Protein AF-0000000074484683 (afdb_homodimer)

pLDDT: mean 94.39, std 8.88, range [35.75, 98.94]

Foldseek 3Di:
DPPDDALVNLLVLQQVCCQVPNQVPDALVVSCVSVVHDSVVCVVRAVHPLRSLQVLLLVLLQVLLVQLVVQCVPHAALSSLLSSLVSNLVSCVRRVRSVVSVVPHPDPVPPSSVVSNVSSLVVQLVRCVVLVDDPVVSSVVSVVSCCLSVVLNVCVVVVVPPDPDDSVVVSVVSSVVVSVVSNVVRD/DPPDDALVNLLVLQQVCCQVPNQVPGALVVSCVSVVHDSVVCVVRAVHPLRSLVVLLLVLLQVLLVQLVVQCVVHAALSSLLSSLVSNLVSCVRRVRSVVSVVPHPDPVPPSSVVSNVSSLVVQLVRCVVLVDDPVVSSVVSVVSCCLSVVLNVCVVVVVPVDPDDSVVVSVVSSVVVSVVSNVVRD

Nearest PDB structures (foldseek):
  1zk8-assembly1_B  TM=9.643E-01  e=3.589E-15  Bacillus cereus ATCC 14579
  2oi8-assembly1_A-2  TM=8.132E-01  e=1.114E-06  Streptomyces coelicolor
  3cjd-assembly1_A  TM=7.715E-01  e=9.331E-06  Jannaschia sp. CCS1
  6yj2-assembly1_A  TM=6.127E-01  e=6.172E-05  Mycobacterium tuberculosis H37Rv
  3vpr-assembly2_D  TM=6.638E-01  e=1.140E-04  Thermus thermophilus HB8

Structure (mmCIF, N/CA/C/O backbone):
data_AF-0000000074484683-model_v1
#
loop_
_entity.id
_entity.type
_entity.pdbx_description
1 polymer 'TetR family transcriptional regulator'
#
loop_
_atom_site.group_PDB
_atom_site.id
_atom_site.type_symbol
_atom_site.label_atom_id
_atom_site.label_alt_id
_atom_site.label_comp_id
_atom_site.label_asym_id
_atom_site.label_entity_id
_atom_site.label_seq_id
_atom_site.pdbx_PDB_ins_code
_atom_site.Cartn_x
_atom_site.Cartn_y
_atom_site.Cartn_z
_atom_site.occupancy
_atom_site.B_iso_or_equiv
_atom_site.auth_seq_id
_atom_site.auth_comp_id
_atom_site.auth_asym_id
_atom_site.auth_atom_id
_atom_site.pdbx_PDB_model_num
ATOM 1 N N . MET A 1 1 ? 39.281 14.141 17.641 1 35.75 1 MET A N 1
ATOM 2 C CA . MET A 1 1 ? 38.906 15.039 16.562 1 35.75 1 MET A CA 1
ATOM 3 C C . MET A 1 1 ? 37.406 14.914 16.266 1 35.75 1 MET A C 1
ATOM 5 O O . MET A 1 1 ? 36.844 13.805 16.281 1 35.75 1 MET A O 1
ATOM 9 N N . ARG A 1 2 ? 36.562 15.781 16.719 1 45.12 2 ARG A N 1
ATOM 10 C CA . ARG A 1 2 ? 35.125 15.727 16.594 1 45.12 2 ARG A CA 1
ATOM 11 C C . ARG A 1 2 ? 34.688 15.211 15.227 1 45.12 2 ARG A C 1
ATOM 13 O O . ARG A 1 2 ? 35.094 15.773 14.203 1 45.12 2 ARG A O 1
ATOM 20 N N . GLN A 1 3 ? 34.656 14.062 14.852 1 50.47 3 GLN A N 1
ATOM 21 C CA . GLN A 1 3 ? 34.344 13.5 13.539 1 50.47 3 GLN A CA 1
ATOM 22 C C . GLN A 1 3 ? 33.25 14.289 12.859 1 50.47 3 GLN A C 1
ATOM 24 O O . GLN A 1 3 ? 32.156 14.445 13.414 1 50.47 3 GLN A O 1
ATOM 29 N N . GLY A 1 4 ? 33.656 15.32 12.062 1 63.25 4 GLY A N 1
ATOM 30 C CA . GLY A 1 4 ? 32.812 16.328 11.43 1 63.25 4 GLY A CA 1
ATOM 31 C C . GLY A 1 4 ? 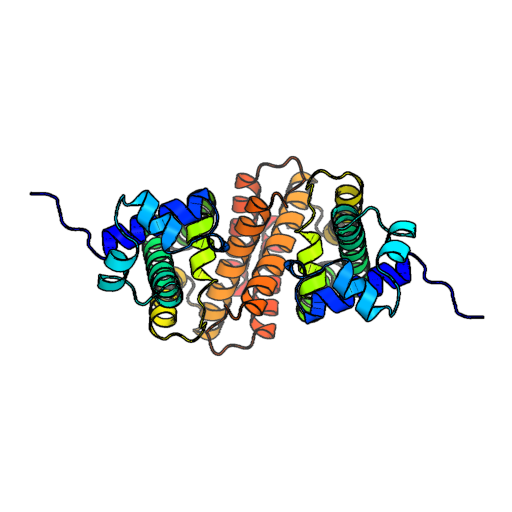31.562 15.766 10.805 1 63.25 4 GLY A C 1
ATOM 32 O O . GLY A 1 4 ? 31.516 14.578 10.461 1 63.25 4 GLY A O 1
ATOM 33 N N . LEU A 1 5 ? 30.469 16.406 11.094 1 77.44 5 LEU A N 1
ATOM 34 C CA . LEU A 1 5 ? 29.172 16.062 10.5 1 77.44 5 LEU A CA 1
ATOM 35 C C . LEU A 1 5 ? 29.297 15.922 8.984 1 77.44 5 LEU A C 1
ATOM 37 O O . LEU A 1 5 ? 29.828 16.797 8.312 1 77.44 5 LEU A O 1
ATOM 41 N N . ASP A 1 6 ? 29.156 14.703 8.5 1 90.88 6 ASP A N 1
ATOM 42 C CA . ASP A 1 6 ? 29.109 14.523 7.051 1 90.88 6 ASP A CA 1
ATOM 43 C C . ASP A 1 6 ? 27.703 14.172 6.57 1 90.88 6 ASP A C 1
ATOM 45 O O . ASP A 1 6 ? 26.797 14.031 7.383 1 90.88 6 ASP A O 1
ATOM 49 N N . LYS A 1 7 ? 27.547 14.148 5.301 1 94.06 7 LYS A N 1
ATOM 50 C CA . LYS A 1 7 ? 26.25 13.953 4.676 1 94.06 7 LYS A CA 1
ATOM 51 C C . LYS A 1 7 ? 25.625 12.625 5.109 1 94.06 7 LYS A C 1
ATOM 53 O O . LYS A 1 7 ? 24.422 12.555 5.371 1 94.06 7 LYS A O 1
ATOM 58 N N . MET A 1 8 ? 26.469 11.656 5.25 1 96 8 MET A N 1
ATOM 59 C CA . MET A 1 8 ? 25.984 10.336 5.625 1 96 8 MET A CA 1
ATOM 60 C C . MET A 1 8 ? 25.438 10.336 7.055 1 96 8 MET A C 1
ATOM 62 O O . MET A 1 8 ? 24.406 9.727 7.336 1 96 8 MET A O 1
ATOM 66 N N . SER A 1 9 ? 26.109 11.016 7.926 1 96 9 SER A N 1
ATOM 67 C CA . SER A 1 9 ? 25.641 11.125 9.297 1 96 9 SER A CA 1
ATOM 68 C C . SER A 1 9 ? 24.312 11.867 9.367 1 96 9 SER A C 1
ATOM 70 O O . SER A 1 9 ? 23.438 11.531 10.18 1 96 9 SER A O 1
ATOM 72 N N . VAL A 1 10 ? 24.219 12.844 8.531 1 97.5 10 VAL A N 1
ATOM 73 C CA . VAL A 1 10 ? 22.984 13.617 8.445 1 97.5 10 VAL A CA 1
ATOM 74 C C . VAL A 1 10 ? 21.844 12.719 7.98 1 97.5 10 VAL A C 1
ATOM 76 O O . VAL A 1 10 ? 20.766 12.703 8.594 1 97.5 10 VAL A O 1
ATOM 79 N N . LEU A 1 11 ? 22.094 11.922 6.973 1 97.94 11 LEU A N 1
ATOM 80 C CA . LEU A 1 11 ? 21.062 11.062 6.402 1 97.94 11 LEU A CA 1
ATOM 81 C C . LEU A 1 11 ? 20.672 9.953 7.375 1 97.94 11 LEU A C 1
ATOM 83 O O . LEU A 1 11 ? 19.5 9.602 7.488 1 97.94 11 LEU A O 1
ATOM 87 N N . LYS A 1 12 ? 21.656 9.445 8.094 1 98.31 12 LYS A N 1
ATOM 88 C CA . LYS A 1 12 ? 21.375 8.406 9.086 1 98.31 12 LYS A CA 1
ATOM 89 C C . LYS A 1 12 ? 20.5 8.953 10.211 1 98.31 12 LYS A C 1
ATOM 91 O O . LYS A 1 12 ? 19.562 8.289 10.648 1 98.31 12 LYS A O 1
ATOM 96 N N . ALA A 1 13 ? 20.812 10.117 10.609 1 98.31 13 ALA A N 1
ATOM 97 C CA . ALA A 1 13 ? 20 10.758 11.648 1 98.31 13 ALA A CA 1
ATOM 98 C C . ALA A 1 13 ? 18.594 11.039 11.148 1 98.31 13 ALA A C 1
ATOM 100 O O . ALA A 1 13 ? 17.609 10.836 11.875 1 98.31 13 ALA A O 1
ATOM 101 N N . ALA A 1 14 ? 18.484 11.508 9.922 1 98.38 14 ALA A N 1
ATOM 102 C CA . ALA A 1 14 ? 17.188 11.766 9.312 1 98.38 14 ALA A CA 1
ATOM 103 C C . ALA A 1 14 ? 16.359 10.484 9.219 1 98.38 14 ALA A C 1
ATOM 105 O O . ALA A 1 14 ? 15.156 10.492 9.477 1 98.38 14 ALA A O 1
ATOM 106 N N . ALA A 1 15 ? 17.031 9.398 8.852 1 98.5 15 ALA A N 1
ATOM 107 C CA . ALA A 1 15 ? 16.375 8.094 8.75 1 98.5 15 ALA A CA 1
ATOM 108 C C . ALA A 1 15 ? 15.812 7.66 10.102 1 98.5 15 ALA A C 1
ATOM 110 O O . ALA A 1 15 ? 14.672 7.195 10.188 1 98.5 15 ALA A O 1
ATOM 111 N N . GLU A 1 16 ? 16.594 7.84 11.125 1 98.56 16 GLU A N 1
ATOM 112 C CA . GLU A 1 16 ? 16.172 7.469 12.477 1 98.56 16 GLU A CA 1
ATOM 113 C C . GLU A 1 16 ? 14.969 8.305 12.922 1 98.56 16 GLU A C 1
ATOM 115 O O . GLU A 1 16 ? 14.031 7.785 13.516 1 98.56 16 GLU A O 1
ATOM 120 N N . LEU A 1 17 ? 15.047 9.555 12.617 1 98.25 17 LEU A N 1
ATOM 121 C CA . LEU A 1 17 ? 13.945 10.438 12.961 1 98.25 17 LEU A CA 1
ATOM 122 C C . LEU A 1 17 ? 12.68 10.055 12.203 1 98.25 17 LEU A C 1
ATOM 124 O O . LEU A 1 17 ? 11.586 10.047 12.773 1 98.25 17 LEU A O 1
ATOM 128 N N . ALA A 1 18 ? 12.852 9.773 10.93 1 97.81 18 ALA A N 1
ATOM 129 C CA . ALA A 1 18 ? 11.711 9.344 10.117 1 97.81 18 ALA A CA 1
ATOM 130 C C . ALA A 1 18 ? 11.086 8.07 10.672 1 97.81 18 ALA A C 1
ATOM 132 O O . ALA A 1 18 ? 9.859 7.945 10.727 1 97.81 18 ALA A O 1
ATOM 133 N N . ASP A 1 19 ? 11.922 7.188 11.117 1 98.38 19 ASP A N 1
ATOM 134 C CA . ASP A 1 19 ? 11.438 5.922 11.656 1 98.38 19 ASP A CA 1
ATOM 135 C C . ASP A 1 19 ? 10.703 6.141 12.977 1 98.38 19 ASP A C 1
ATOM 137 O O . ASP A 1 19 ? 9.75 5.418 13.289 1 98.38 19 ASP A O 1
ATOM 141 N N . GLN A 1 20 ? 11.102 7.117 13.719 1 97.5 20 GLN A N 1
ATOM 142 C CA . GLN A 1 20 ? 10.539 7.379 15.039 1 97.5 20 GLN A CA 1
ATOM 143 C C . GLN A 1 20 ? 9.266 8.211 14.945 1 97.5 20 GLN A C 1
ATOM 145 O O . GLN A 1 20 ? 8.289 7.949 15.648 1 97.5 20 GLN A O 1
ATOM 150 N N . GLU A 1 21 ? 9.289 9.203 14 1 96.19 21 GLU A N 1
ATOM 151 C CA . GLU A 1 21 ? 8.227 10.203 14.031 1 96.19 21 GLU A CA 1
ATOM 152 C C . GLU A 1 21 ? 7.41 10.195 12.742 1 96.19 21 GLU A C 1
ATOM 154 O O . GLU A 1 21 ? 6.34 10.797 12.672 1 96.19 21 GLU A O 1
ATOM 159 N N . GLY A 1 22 ? 7.887 9.484 11.805 1 95.44 22 GLY A N 1
ATOM 160 C CA . GLY A 1 22 ? 7.258 9.523 10.492 1 95.44 22 GLY A CA 1
ATOM 161 C C . GLY A 1 22 ? 7.977 10.43 9.508 1 95.44 22 GLY A C 1
ATOM 162 O O . GLY A 1 22 ? 8.484 11.484 9.883 1 95.44 22 GLY A O 1
ATOM 163 N N . PHE A 1 23 ? 7.965 10.031 8.297 1 96 23 PHE A N 1
ATOM 164 C CA . PHE A 1 23 ? 8.664 10.75 7.234 1 96 23 PHE A CA 1
ATOM 165 C C . PHE A 1 23 ? 8.094 12.148 7.059 1 96 23 PHE A C 1
ATOM 167 O O . PHE A 1 23 ? 8.844 13.109 6.883 1 96 23 PHE A O 1
ATOM 174 N N . GLU A 1 24 ? 6.781 12.273 7.152 1 91.81 24 GLU A N 1
ATOM 175 C CA . GLU A 1 24 ? 6.109 13.547 6.902 1 91.81 24 GLU A CA 1
ATOM 176 C C . GLU A 1 24 ? 6.418 14.555 8.008 1 91.81 24 GLU A C 1
ATOM 178 O O . GLU A 1 24 ? 6.309 15.766 7.793 1 91.81 24 GLU A O 1
ATOM 183 N N . GLN A 1 25 ? 6.859 14.086 9.094 1 94.44 25 GLN A N 1
ATOM 184 C CA . GLN A 1 25 ? 7.109 14.961 10.234 1 94.44 25 GLN A CA 1
ATOM 185 C C . GLN A 1 25 ? 8.555 15.453 10.242 1 94.44 25 GLN A C 1
ATOM 187 O O . GLN A 1 25 ? 8.914 16.328 11.031 1 94.44 25 GLN A O 1
ATOM 192 N N . LEU A 1 26 ? 9.328 14.922 9.391 1 96.12 26 LEU A N 1
ATOM 193 C CA . LEU A 1 26 ? 10.734 15.312 9.32 1 96.12 26 LEU A CA 1
ATOM 194 C C . LEU A 1 26 ? 10.875 16.797 8.984 1 96.12 26 LEU A C 1
ATOM 196 O O . LEU A 1 26 ? 10.219 17.297 8.07 1 96.12 26 LEU A O 1
ATOM 200 N N . SER A 1 27 ? 11.695 17.516 9.805 1 97.25 27 SER A N 1
ATOM 201 C CA . SER A 1 27 ? 12.016 18.922 9.555 1 97.25 27 SER A CA 1
ATOM 202 C C . SER A 1 27 ? 13.5 19.203 9.781 1 97.25 27 SER A C 1
ATOM 204 O O . SER A 1 27 ? 14.18 18.422 10.453 1 97.25 27 SER A O 1
ATOM 206 N N . LEU A 1 28 ? 13.922 20.312 9.188 1 97.75 28 LEU A N 1
ATOM 207 C CA . LEU A 1 28 ? 15.312 20.688 9.406 1 97.75 28 LEU A CA 1
ATOM 208 C C . LEU A 1 28 ? 15.562 21.016 10.875 1 97.75 28 LEU A C 1
ATOM 210 O O . LEU A 1 28 ? 16.625 20.703 11.422 1 97.75 28 LEU A O 1
ATOM 214 N N . ALA A 1 29 ? 14.555 21.594 11.484 1 97.62 29 ALA A N 1
ATOM 215 C CA . ALA A 1 29 ? 14.672 21.953 12.898 1 97.62 29 ALA A CA 1
ATOM 216 C C . ALA A 1 29 ? 14.82 20.719 13.773 1 97.62 29 ALA A C 1
ATOM 218 O O . ALA A 1 29 ? 15.719 20.656 14.625 1 97.62 29 ALA A O 1
ATOM 219 N N . SER A 1 30 ? 13.977 19.703 13.609 1 97.31 30 SER A N 1
ATOM 220 C CA . SER A 1 30 ? 14.039 18.484 14.406 1 97.31 30 SER A CA 1
ATOM 221 C C . SER A 1 30 ? 15.336 17.719 14.141 1 97.31 30 SER A C 1
ATOM 223 O O . SER A 1 30 ? 15.898 17.109 15.055 1 97.31 30 SER A O 1
ATOM 225 N N . LEU A 1 31 ? 15.797 17.75 12.914 1 98.25 31 LEU A N 1
ATOM 226 C CA . LEU A 1 31 ? 17.031 17.078 12.562 1 98.25 31 LEU A CA 1
ATOM 227 C C . LEU A 1 31 ? 18.234 17.75 13.219 1 98.25 31 LEU A C 1
ATOM 229 O O . LEU A 1 31 ? 19.109 17.094 13.773 1 98.25 31 LEU A O 1
ATOM 233 N N . ALA A 1 32 ? 18.234 19.078 13.141 1 97.88 32 ALA A N 1
ATOM 234 C CA . ALA A 1 32 ? 19.297 19.828 13.797 1 97.88 32 ALA A CA 1
ATOM 235 C C . ALA A 1 32 ? 19.344 19.547 15.297 1 97.88 32 ALA A C 1
ATOM 237 O O . ALA A 1 32 ? 20.406 19.344 15.867 1 97.88 32 ALA A O 1
ATOM 238 N N . LYS A 1 33 ? 18.188 19.484 15.875 1 97.75 33 LYS A N 1
ATOM 239 C CA . LYS A 1 33 ? 18.078 19.188 17.297 1 97.75 33 LYS A CA 1
ATOM 240 C C . LYS A 1 33 ? 18.641 17.812 17.609 1 97.75 33 LYS A C 1
ATOM 242 O O . LYS A 1 33 ? 19.422 17.641 18.562 1 97.75 33 LYS A O 1
ATOM 247 N N . LYS A 1 34 ? 18.344 16.828 16.812 1 96.75 34 LYS A N 1
ATOM 248 C CA . LYS A 1 34 ? 18.828 15.461 17.016 1 96.75 34 LYS A CA 1
ATOM 249 C C . LYS A 1 34 ? 20.344 15.398 16.906 1 96.75 34 LYS A C 1
ATOM 251 O O . LYS A 1 34 ? 21 14.672 17.656 1 96.75 34 LYS A O 1
ATOM 256 N N . LEU A 1 35 ? 20.859 16.172 16 1 97.31 35 LEU A N 1
ATOM 257 C CA . LEU A 1 35 ? 22.297 16.156 15.734 1 97.31 35 LEU A CA 1
ATOM 258 C C . LEU A 1 35 ? 23.031 17.109 16.672 1 97.31 35 LEU A C 1
ATOM 260 O O . LEU A 1 35 ? 24.266 17.172 16.688 1 97.31 35 LEU A O 1
ATOM 264 N N . GLN A 1 36 ? 22.234 17.859 17.422 1 97.25 36 GLN A N 1
ATOM 265 C CA . GLN A 1 36 ? 22.781 18.828 18.359 1 97.25 36 GLN A CA 1
ATOM 266 C C . GLN A 1 36 ? 23.641 19.859 17.641 1 97.25 36 GLN A C 1
ATOM 268 O O . GLN A 1 36 ? 24.766 20.141 18.047 1 97.25 36 GLN A O 1
ATOM 273 N N . ILE A 1 37 ? 23.062 20.422 16.594 1 96.75 37 ILE A N 1
ATOM 274 C CA . ILE A 1 37 ? 23.703 21.5 15.836 1 96.75 37 ILE A CA 1
ATOM 275 C C . ILE A 1 37 ? 22.672 22.578 15.531 1 96.75 37 ILE A C 1
ATOM 277 O O . ILE A 1 37 ? 21.484 22.438 15.828 1 96.75 37 ILE A O 1
ATOM 281 N N . ARG A 1 38 ? 23.234 23.688 14.977 1 96.31 38 ARG A N 1
ATOM 282 C CA . ARG A 1 38 ? 22.344 24.766 14.531 1 96.31 38 ARG A CA 1
ATOM 283 C C . ARG A 1 38 ? 21.75 24.453 13.164 1 96.31 38 ARG A C 1
ATOM 285 O O . ARG A 1 38 ? 22.406 23.859 12.312 1 96.31 38 ARG A O 1
ATOM 292 N N . THR A 1 39 ? 20.5 24.766 12.906 1 96.38 39 THR A N 1
ATOM 293 C CA . THR A 1 39 ? 19.797 24.484 11.672 1 96.38 39 THR A CA 1
ATOM 294 C C . THR A 1 39 ? 20.578 24.969 10.461 1 96.38 39 THR A C 1
ATOM 296 O O . THR A 1 39 ? 20.719 24.25 9.469 1 96.38 39 THR A O 1
ATOM 299 N N . PRO A 1 40 ? 21.234 26.156 10.508 1 95.62 40 PRO A N 1
ATOM 300 C CA . PRO A 1 40 ? 21.969 26.625 9.336 1 95.62 40 PRO A CA 1
ATOM 301 C C . PRO A 1 40 ? 23.141 25.719 8.969 1 95.62 40 PRO A C 1
ATOM 303 O O . PRO A 1 40 ? 23.547 25.672 7.809 1 95.62 40 PRO A O 1
ATOM 306 N N . SER A 1 41 ? 23.656 25.031 9.867 1 94.81 41 SER A N 1
ATOM 307 C CA . SER A 1 41 ? 24.766 24.109 9.625 1 94.81 41 SER A CA 1
ATOM 308 C C . SER A 1 41 ? 24.344 22.984 8.688 1 94.81 41 SER A C 1
ATOM 310 O O . SER A 1 41 ? 25.188 22.375 8.008 1 94.81 41 SER A O 1
ATOM 312 N N . LEU A 1 42 ? 23.062 22.641 8.633 1 96.06 42 LEU A N 1
ATOM 313 C CA . LEU A 1 42 ? 22.547 21.562 7.797 1 96.06 42 LEU A CA 1
ATOM 314 C C . LEU A 1 42 ? 22.625 21.938 6.32 1 96.06 42 LEU A C 1
ATOM 316 O O . LEU A 1 42 ? 22.766 21.062 5.461 1 96.06 42 LEU A O 1
ATOM 320 N N . TYR A 1 43 ? 22.656 23.219 6.035 1 94.69 43 TYR A N 1
ATOM 321 C CA . TYR A 1 43 ? 22.625 23.703 4.66 1 94.69 43 TYR A CA 1
ATOM 322 C C . TYR A 1 43 ? 23.938 23.422 3.957 1 94.69 43 TYR A C 1
ATOM 324 O O . TYR A 1 43 ? 24.031 23.5 2.729 1 94.69 43 TYR A O 1
ATOM 332 N N . ASN A 1 44 ? 24.938 23.094 4.711 1 94.25 44 ASN A N 1
ATOM 333 C CA . ASN A 1 44 ? 26.203 22.656 4.145 1 94.25 44 ASN A CA 1
ATOM 334 C C . ASN A 1 44 ? 26.125 21.25 3.555 1 94.25 44 ASN A C 1
ATOM 336 O O . ASN A 1 44 ? 26.969 20.859 2.766 1 94.25 44 ASN A O 1
ATOM 340 N N . HIS A 1 45 ? 25.047 20.609 3.904 1 95 45 HIS A N 1
ATOM 341 C CA . HIS A 1 45 ? 24.969 19.188 3.562 1 95 45 HIS A CA 1
ATOM 342 C C . HIS A 1 45 ? 23.719 18.875 2.744 1 95 45 HIS A C 1
ATOM 344 O O . HIS A 1 45 ? 23.688 17.906 1.997 1 95 45 HIS A O 1
ATOM 350 N N . VAL A 1 46 ? 22.688 19.625 2.949 1 95.5 46 VAL A N 1
ATOM 351 C CA . VAL A 1 46 ? 21.422 19.406 2.24 1 95.5 46 VAL A CA 1
ATOM 352 C C . VAL A 1 46 ? 20.859 20.75 1.761 1 95.5 46 VAL A C 1
ATOM 354 O O . VAL A 1 46 ? 21.047 21.766 2.42 1 95.5 46 VAL A O 1
ATOM 357 N N . HIS A 1 47 ? 20.188 20.719 0.643 1 94.69 47 HIS A N 1
ATOM 358 C CA . HIS A 1 47 ? 19.609 21.922 0.046 1 94.69 47 HIS A CA 1
ATOM 359 C C . HIS A 1 47 ? 18.188 22.141 0.519 1 94.69 47 HIS A C 1
ATOM 361 O O . HIS A 1 47 ? 17.234 22.031 -0.269 1 94.69 47 HIS A O 1
ATOM 367 N N . GLY A 1 48 ? 18.062 22.469 1.799 1 95.56 48 GLY A N 1
ATOM 368 C CA . GLY A 1 48 ? 16.734 22.672 2.367 1 95.56 48 GLY A CA 1
ATOM 369 C C . GLY A 1 48 ? 15.984 21.375 2.607 1 95.56 48 GLY A C 1
ATOM 370 O O . GLY A 1 48 ? 16.547 20.281 2.471 1 95.56 48 GLY A O 1
ATOM 371 N N . LEU A 1 49 ? 14.742 21.531 3.025 1 95.5 49 LEU A N 1
ATOM 372 C CA . LEU A 1 49 ? 13.93 20.359 3.357 1 95.5 49 LEU A CA 1
ATOM 373 C C . LEU A 1 49 ? 13.656 19.531 2.113 1 95.5 49 LEU A C 1
ATOM 375 O O . LEU A 1 49 ? 13.766 18.297 2.15 1 95.5 49 LEU A O 1
ATOM 379 N N . PRO A 1 50 ? 13.391 20.172 0.961 1 94.38 50 PRO A N 1
ATOM 380 C CA . PRO A 1 50 ? 13.203 19.359 -0.245 1 94.38 50 PRO A CA 1
ATOM 381 C C . PRO A 1 50 ? 14.445 18.562 -0.62 1 94.38 50 PRO A C 1
ATOM 383 O O . PRO A 1 50 ? 14.344 17.406 -1.013 1 94.38 50 PRO A O 1
ATOM 386 N N . GLY A 1 51 ? 15.539 19.203 -0.489 1 94.88 51 GLY A N 1
ATOM 387 C CA . GLY A 1 51 ? 16.781 18.5 -0.757 1 94.88 51 GLY A CA 1
ATOM 388 C C . GLY A 1 51 ? 17.047 17.359 0.208 1 94.88 51 GLY A C 1
ATOM 389 O O . GLY A 1 51 ? 17.516 16.297 -0.197 1 94.88 51 GLY A O 1
ATOM 390 N N . LEU A 1 52 ? 16.812 17.578 1.507 1 96.25 52 LEU A N 1
ATOM 391 C CA . LEU A 1 52 ? 16.953 16.531 2.51 1 96.25 52 LEU A CA 1
ATOM 392 C C . LEU A 1 52 ? 16.047 15.336 2.18 1 96.25 52 LEU A C 1
ATOM 394 O O . LEU A 1 52 ? 16.5 14.188 2.219 1 96.25 52 LEU A O 1
ATOM 398 N N . LYS A 1 53 ? 14.812 15.602 1.834 1 96.06 53 LYS A N 1
ATOM 399 C CA . LYS A 1 53 ? 13.859 14.539 1.535 1 96.06 53 LYS A CA 1
ATOM 400 C C . LYS A 1 53 ? 14.281 13.758 0.291 1 96.06 53 LYS A C 1
ATOM 402 O O . LYS A 1 53 ? 14.164 12.531 0.253 1 96.06 53 LYS A O 1
ATOM 407 N N . LYS A 1 54 ? 14.758 14.445 -0.683 1 95.31 54 LYS A N 1
ATOM 408 C CA . LYS A 1 54 ? 15.266 13.789 -1.884 1 95.31 54 LYS A CA 1
ATOM 409 C C . LYS A 1 54 ? 16.438 12.867 -1.555 1 95.31 54 LYS A C 1
ATOM 411 O O . LYS A 1 54 ? 16.469 11.711 -1.971 1 95.31 54 LYS A O 1
ATOM 416 N N . GLU A 1 55 ? 17.391 13.422 -0.838 1 95.81 55 GLU A N 1
ATOM 417 C CA . GLU A 1 55 ? 18.578 12.641 -0.496 1 95.81 55 GLU A CA 1
ATOM 418 C C . GLU A 1 55 ? 18.203 11.453 0.391 1 95.81 55 GLU A C 1
ATOM 420 O O . GLU A 1 55 ? 18.812 10.375 0.275 1 95.81 55 GLU A O 1
ATOM 425 N N . LEU A 1 56 ? 17.281 11.672 1.258 1 97.06 56 LEU A N 1
ATOM 426 C CA . LEU A 1 56 ? 16.844 10.586 2.115 1 97.06 56 LEU A CA 1
ATOM 427 C C . LEU A 1 56 ? 16.141 9.5 1.298 1 97.06 56 LEU A C 1
ATOM 429 O O . LEU A 1 56 ? 16.297 8.312 1.581 1 97.06 56 LEU A O 1
ATOM 433 N N . ALA A 1 57 ? 15.383 9.867 0.309 1 96.75 57 ALA A N 1
ATOM 434 C CA . ALA A 1 57 ? 14.742 8.906 -0.583 1 96.75 57 ALA A CA 1
ATOM 435 C C . ALA A 1 57 ? 15.789 8.047 -1.298 1 96.75 57 ALA A C 1
ATOM 437 O O . ALA A 1 57 ? 15.664 6.824 -1.353 1 96.75 57 ALA A O 1
ATOM 438 N N . CYS A 1 58 ? 16.812 8.672 -1.802 1 96.81 58 CYS A N 1
ATOM 439 C CA . CYS A 1 58 ? 17.891 7.941 -2.457 1 96.81 58 CYS A CA 1
ATOM 440 C C . CYS A 1 58 ? 18.578 6.996 -1.481 1 96.81 58 CYS A C 1
ATOM 442 O O . CYS A 1 58 ? 18.828 5.836 -1.807 1 96.81 58 CYS A O 1
ATOM 444 N N . TYR A 1 59 ? 18.844 7.535 -0.333 1 97.44 59 TYR A N 1
ATOM 445 C CA . TYR A 1 59 ? 19.453 6.727 0.713 1 97.44 59 TYR A CA 1
ATOM 446 C C . TYR A 1 59 ? 18.594 5.516 1.05 1 97.44 59 TYR A C 1
ATOM 448 O O . TYR A 1 59 ? 19.109 4.402 1.187 1 97.44 59 TYR A O 1
ATOM 456 N N . ALA A 1 60 ? 17.328 5.727 1.194 1 98.12 60 ALA A N 1
ATOM 457 C CA . ALA A 1 60 ? 16.391 4.672 1.535 1 98.12 60 ALA A CA 1
ATOM 458 C C . ALA A 1 60 ? 16.375 3.58 0.468 1 98.12 60 ALA A C 1
ATOM 460 O O . ALA A 1 60 ? 16.406 2.389 0.788 1 98.12 60 ALA A O 1
ATOM 461 N N . LEU A 1 61 ? 16.344 3.957 -0.777 1 97.75 61 LEU A N 1
ATOM 462 C CA . LEU A 1 61 ? 16.312 3.01 -1.887 1 97.75 61 LEU A CA 1
ATOM 463 C C . LEU A 1 61 ? 17.609 2.197 -1.938 1 97.75 61 LEU A C 1
ATOM 465 O O . LEU A 1 61 ? 17.578 0.987 -2.17 1 97.75 61 LEU A O 1
ATOM 469 N N . ARG A 1 62 ? 18.672 2.867 -1.721 1 98 62 ARG A N 1
ATOM 470 C CA . ARG A 1 62 ? 19.953 2.166 -1.738 1 98 62 ARG A CA 1
ATOM 471 C C . ARG A 1 62 ? 20.062 1.189 -0.572 1 98 62 ARG A C 1
ATOM 473 O O . ARG A 1 62 ? 20.562 0.074 -0.733 1 98 62 ARG A O 1
ATOM 480 N N . LYS A 1 63 ? 19.609 1.604 0.548 1 98.56 63 LYS A N 1
ATOM 481 C CA . LYS A 1 63 ? 19.609 0.717 1.708 1 98.56 63 LYS A CA 1
ATOM 482 C C . LYS A 1 63 ? 18.703 -0.485 1.486 1 98.56 63 LYS A C 1
ATOM 484 O O . LYS A 1 63 ? 19.031 -1.605 1.875 1 98.56 63 LYS A O 1
ATOM 489 N N . LEU A 1 64 ? 17.547 -0.276 0.898 1 98.69 64 LEU A N 1
ATOM 490 C CA . LEU A 1 64 ? 16.641 -1.369 0.543 1 98.69 64 LEU A CA 1
ATOM 491 C C . LEU A 1 64 ? 17.312 -2.328 -0.436 1 98.69 64 LEU A C 1
ATOM 493 O O . LEU A 1 64 ? 17.281 -3.545 -0.243 1 98.69 64 LEU A O 1
ATOM 497 N N . LYS A 1 65 ? 17.953 -1.736 -1.441 1 98.75 65 LYS A N 1
ATOM 498 C CA . LYS A 1 65 ? 18.672 -2.561 -2.416 1 98.75 65 LYS A CA 1
ATOM 499 C C . LYS A 1 65 ? 19.719 -3.428 -1.739 1 98.75 65 LYS A C 1
ATOM 501 O O . LYS A 1 65 ? 19.828 -4.625 -2.02 1 98.75 65 LYS A O 1
ATOM 506 N N . GLU A 1 66 ? 20.453 -2.826 -0.839 1 98.75 66 GLU A N 1
ATOM 507 C CA . GLU A 1 66 ? 21.5 -3.559 -0.113 1 98.75 66 GLU A CA 1
ATOM 508 C C . GLU A 1 66 ? 20.891 -4.691 0.714 1 98.75 66 GLU A C 1
ATOM 510 O O . GLU A 1 66 ? 21.438 -5.797 0.75 1 98.75 66 GLU A O 1
ATOM 515 N N . THR A 1 67 ? 19.812 -4.426 1.375 1 98.81 67 THR A N 1
ATOM 516 C CA . THR A 1 67 ? 19.109 -5.418 2.18 1 98.81 67 THR A CA 1
ATOM 517 C C . THR A 1 67 ? 18.641 -6.586 1.315 1 98.81 67 THR A C 1
ATOM 519 O O . THR A 1 67 ? 18.828 -7.75 1.687 1 98.81 67 THR A O 1
ATOM 522 N N . LEU A 1 68 ? 18.094 -6.305 0.139 1 98.88 68 LEU A N 1
ATOM 523 C CA . LEU A 1 68 ? 17.594 -7.34 -0.764 1 98.88 68 LEU A CA 1
ATOM 524 C C . LEU A 1 68 ? 18.75 -8.148 -1.351 1 98.88 68 LEU A C 1
ATOM 526 O O . LEU A 1 68 ? 18.672 -9.367 -1.461 1 98.88 68 LEU A O 1
ATOM 530 N N . ALA A 1 69 ? 19.828 -7.426 -1.711 1 98.81 69 ALA A N 1
ATOM 531 C CA . ALA A 1 69 ? 21 -8.094 -2.268 1 98.81 69 ALA A CA 1
ATOM 532 C C . ALA A 1 69 ? 21.594 -9.078 -1.265 1 98.81 69 ALA A C 1
ATOM 5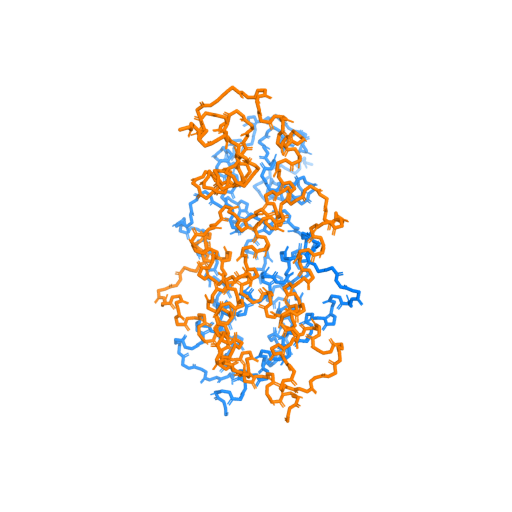34 O O . ALA A 1 69 ? 21.969 -10.195 -1.626 1 98.81 69 ALA A O 1
ATOM 535 N N . GLU A 1 70 ? 21.672 -8.664 -0.038 1 98.81 70 GLU A N 1
ATOM 536 C CA . GLU A 1 70 ? 22.203 -9.531 1.01 1 98.81 70 GLU A CA 1
ATOM 537 C C . GLU A 1 70 ? 21.328 -10.766 1.199 1 98.81 70 GLU A C 1
ATOM 539 O O . GLU A 1 70 ? 21.828 -11.859 1.433 1 98.81 70 GLU A O 1
ATOM 544 N N . ALA A 1 71 ? 20.047 -10.633 1.069 1 98.75 71 ALA A N 1
ATOM 545 C CA . ALA A 1 71 ? 19.078 -11.688 1.347 1 98.75 71 ALA A CA 1
ATOM 546 C C . ALA A 1 71 ? 19.172 -12.805 0.315 1 98.75 71 ALA A C 1
ATOM 548 O O . ALA A 1 71 ? 18.703 -13.922 0.554 1 98.75 71 ALA A O 1
ATOM 549 N N . VAL A 1 72 ? 19.766 -12.539 -0.868 1 98.38 72 VAL A N 1
ATOM 550 C CA . VAL A 1 72 ? 19.719 -13.531 -1.936 1 98.38 72 VAL A CA 1
ATOM 551 C C . VAL A 1 72 ? 21.078 -14.188 -2.104 1 98.38 72 VAL A C 1
ATOM 553 O O . VAL A 1 72 ? 21.266 -15.031 -2.982 1 98.38 72 VAL A O 1
ATOM 556 N N . ILE A 1 73 ? 22.078 -13.734 -1.316 1 98.5 73 ILE A N 1
ATOM 557 C CA . ILE A 1 73 ? 23.406 -14.328 -1.407 1 98.5 73 ILE A CA 1
ATOM 558 C C . ILE A 1 73 ? 23.312 -15.844 -1.222 1 98.5 73 ILE A C 1
ATOM 560 O O . ILE A 1 73 ? 22.734 -16.312 -0.242 1 98.5 73 ILE A O 1
ATOM 564 N N . GLY A 1 74 ? 23.797 -16.625 -2.174 1 98.06 74 GLY A N 1
ATOM 565 C CA . GLY A 1 74 ? 23.828 -18.078 -2.105 1 98.06 74 GLY A CA 1
ATOM 566 C C . GLY A 1 74 ? 22.5 -18.719 -2.461 1 98.06 74 GLY A C 1
ATOM 567 O O . GLY A 1 74 ? 22.312 -19.922 -2.242 1 98.06 74 GLY A O 1
ATOM 568 N N . LYS A 1 75 ? 21.562 -17.938 -2.967 1 98.44 75 LYS A N 1
ATOM 569 C CA . LYS A 1 75 ? 20.25 -18.469 -3.297 1 98.44 75 LYS A CA 1
ATOM 570 C C . LYS A 1 75 ? 19.891 -18.203 -4.758 1 98.44 75 LYS A C 1
ATOM 572 O O . LYS A 1 75 ? 20.484 -17.312 -5.391 1 98.44 75 LYS A O 1
ATOM 577 N N . SER A 1 76 ? 19.016 -19 -5.293 1 97.31 76 SER A N 1
ATOM 578 C CA . SER A 1 76 ? 18.547 -18.844 -6.664 1 97.31 76 SER A CA 1
ATOM 579 C C . SER A 1 76 ? 17.078 -19.281 -6.801 1 97.31 76 SER A C 1
ATOM 581 O O . SER A 1 76 ? 16.531 -19.891 -5.887 1 97.31 76 SER A O 1
ATOM 583 N N . GLY A 1 77 ? 16.453 -18.875 -7.879 1 95.44 77 GLY A N 1
ATOM 584 C CA . GLY A 1 77 ? 15.094 -19.312 -8.18 1 95.44 77 GLY A CA 1
ATOM 585 C C . GLY A 1 77 ? 14.094 -18.938 -7.109 1 95.44 77 GLY A C 1
ATOM 586 O O . GLY A 1 77 ? 14.086 -17.797 -6.637 1 95.44 77 GLY A O 1
ATOM 587 N N . ASP A 1 78 ? 13.234 -19.875 -6.723 1 96.44 78 ASP A N 1
ATOM 588 C CA . ASP A 1 78 ? 12.148 -19.625 -5.789 1 96.44 78 ASP A CA 1
ATOM 589 C C . ASP A 1 78 ? 12.688 -19.203 -4.422 1 96.44 78 ASP A C 1
ATOM 591 O O . ASP A 1 78 ? 12.117 -18.328 -3.773 1 96.44 78 ASP A O 1
ATOM 595 N N . GLU A 1 79 ? 13.727 -19.859 -4.02 1 97.81 79 GLU A N 1
ATOM 596 C CA . GLU A 1 79 ? 14.312 -19.547 -2.719 1 97.81 79 GLU A CA 1
ATOM 597 C C . GLU A 1 79 ? 14.781 -18.094 -2.658 1 97.81 79 GLU A C 1
ATOM 599 O O . GLU A 1 79 ? 14.578 -17.406 -1.652 1 97.81 79 GLU A O 1
ATOM 604 N N . ALA A 1 80 ? 15.414 -17.609 -3.713 1 98.62 80 ALA A N 1
ATOM 605 C CA . ALA A 1 80 ? 15.906 -16.234 -3.787 1 98.62 80 ALA A CA 1
ATOM 606 C C . ALA A 1 80 ? 14.75 -15.242 -3.754 1 98.62 80 ALA A C 1
ATOM 608 O O . ALA A 1 80 ? 14.781 -14.273 -2.99 1 98.62 80 ALA A O 1
ATOM 609 N N . LEU A 1 81 ? 13.711 -15.531 -4.555 1 98.62 81 LEU A N 1
ATOM 610 C CA . LEU A 1 81 ? 12.578 -14.609 -4.625 1 98.62 81 LEU A CA 1
ATOM 611 C C . LEU A 1 81 ? 11.812 -14.594 -3.305 1 98.62 81 LEU A C 1
ATOM 613 O O . LEU A 1 81 ? 11.352 -13.539 -2.863 1 98.62 81 LEU A O 1
ATOM 617 N N . HIS A 1 82 ? 11.688 -15.75 -2.695 1 98.56 82 HIS A N 1
ATOM 618 C CA . HIS A 1 82 ? 11.078 -15.805 -1.372 1 98.56 82 HIS A CA 1
ATOM 619 C C . HIS A 1 82 ? 11.875 -14.984 -0.363 1 98.56 82 HIS A C 1
ATOM 621 O O . HIS A 1 82 ? 11.297 -14.211 0.405 1 98.56 82 HIS A O 1
ATOM 627 N N . SER A 1 83 ? 13.195 -15.117 -0.361 1 98.88 83 SER A N 1
ATOM 628 C CA . SER A 1 83 ? 14.07 -14.391 0.551 1 98.88 83 SER A CA 1
ATOM 629 C C . SER A 1 83 ? 13.977 -12.883 0.32 1 98.88 83 SER A C 1
ATOM 631 O O . SER A 1 83 ? 14.023 -12.102 1.271 1 98.88 83 SER A O 1
ATOM 633 N N . ILE A 1 84 ? 13.844 -12.5 -0.917 1 98.88 84 ILE A N 1
ATOM 634 C CA . ILE A 1 84 ? 13.664 -11.094 -1.259 1 98.88 84 ILE A CA 1
ATOM 635 C C . ILE A 1 84 ? 12.375 -10.57 -0.641 1 98.88 84 ILE A C 1
ATOM 637 O O . ILE A 1 84 ? 12.359 -9.5 -0.027 1 98.88 84 ILE A O 1
ATOM 641 N N . GLY A 1 85 ? 11.273 -11.336 -0.824 1 98.88 85 GLY A N 1
ATOM 642 C CA . GLY A 1 85 ? 9.992 -10.922 -0.267 1 98.88 85 GLY A CA 1
ATOM 643 C C . GLY A 1 85 ? 10.031 -10.742 1.24 1 98.88 85 GLY A C 1
ATOM 644 O O . GLY A 1 85 ? 9.57 -9.727 1.763 1 98.88 85 GLY A O 1
ATOM 645 N N . VAL A 1 86 ? 10.594 -11.664 1.94 1 98.88 86 VAL A N 1
ATOM 646 C CA . VAL A 1 86 ? 10.688 -11.633 3.396 1 98.88 86 VAL A CA 1
ATOM 647 C C . VAL A 1 86 ? 11.562 -10.461 3.832 1 98.88 86 VAL A C 1
ATOM 649 O O . VAL A 1 86 ? 11.219 -9.734 4.766 1 98.88 86 VAL A O 1
ATOM 652 N N . ALA A 1 87 ? 12.688 -10.234 3.125 1 98.94 87 ALA A N 1
ATOM 653 C CA . ALA A 1 87 ? 13.602 -9.148 3.455 1 98.94 87 ALA A CA 1
ATOM 654 C C . ALA A 1 87 ? 12.938 -7.793 3.248 1 98.94 87 ALA A C 1
ATOM 656 O O . ALA A 1 87 ? 13.148 -6.867 4.039 1 98.94 87 ALA A O 1
ATOM 657 N N . TYR A 1 88 ? 12.203 -7.695 2.16 1 98.94 88 TYR A N 1
ATOM 658 C CA . TYR A 1 88 ? 11.484 -6.461 1.871 1 98.94 88 TYR A CA 1
ATOM 659 C C . TYR A 1 88 ? 10.531 -6.105 3.006 1 98.94 88 TYR A C 1
ATOM 661 O O . TYR A 1 88 ? 10.57 -4.988 3.529 1 98.94 88 TYR A O 1
ATOM 669 N N . VAL A 1 89 ? 9.711 -7.059 3.426 1 98.94 89 VAL A N 1
ATOM 670 C CA . VAL A 1 89 ? 8.734 -6.836 4.48 1 98.94 89 VAL A CA 1
ATOM 671 C C . VAL A 1 89 ? 9.445 -6.543 5.797 1 98.94 89 VAL A C 1
ATOM 673 O O . VAL A 1 89 ? 9.039 -5.656 6.551 1 98.94 89 VAL A O 1
ATOM 676 N N . SER A 1 90 ? 10.516 -7.215 6.086 1 98.81 90 SER A N 1
ATOM 677 C CA . SER A 1 90 ? 11.312 -6.957 7.285 1 98.81 90 SER A CA 1
ATOM 678 C C . SER A 1 90 ? 11.875 -5.539 7.281 1 98.81 90 SER A C 1
ATOM 680 O O . SER A 1 90 ? 11.93 -4.887 8.32 1 98.81 90 SER A O 1
ATOM 682 N N . PHE A 1 91 ? 12.344 -5.102 6.117 1 98.88 91 PHE A N 1
ATOM 683 C CA . PHE A 1 91 ? 12.844 -3.738 5.98 1 98.88 91 PHE A CA 1
ATOM 684 C C . PHE A 1 91 ? 11.773 -2.727 6.371 1 98.88 91 PHE A C 1
ATOM 686 O O . PHE A 1 91 ? 12.047 -1.781 7.113 1 98.88 91 PHE A O 1
ATOM 693 N N . VAL A 1 92 ? 10.578 -2.918 5.855 1 98.75 92 VAL A N 1
ATOM 694 C CA . VAL A 1 92 ? 9.477 -2.006 6.148 1 98.75 92 VAL A CA 1
ATOM 695 C C . VAL A 1 92 ? 9.148 -2.055 7.637 1 98.75 92 VAL A C 1
ATOM 697 O O . VAL A 1 92 ? 8.914 -1.017 8.258 1 98.75 92 VAL A O 1
ATOM 700 N N . ARG A 1 93 ? 9.109 -3.256 8.297 1 98.56 93 ARG A N 1
ATOM 701 C CA . ARG A 1 93 ? 8.852 -3.416 9.727 1 98.56 93 ARG A CA 1
ATOM 702 C C . ARG A 1 93 ? 9.883 -2.654 10.555 1 98.56 93 ARG A C 1
ATOM 704 O O . ARG A 1 93 ? 9.539 -2.02 11.555 1 98.56 93 ARG A O 1
ATOM 711 N N . GLN A 1 94 ? 11.086 -2.656 10.094 1 98.5 94 GLN A N 1
ATOM 712 C CA . GLN A 1 94 ? 12.195 -2.09 10.867 1 98.5 94 GLN A CA 1
ATOM 713 C C . GLN A 1 94 ? 12.344 -0.595 10.594 1 98.5 94 GLN A C 1
ATOM 715 O O . GLN A 1 94 ? 12.742 0.163 11.477 1 98.5 94 GLN A O 1
ATOM 720 N N . HIS A 1 95 ? 12.016 -0.192 9.391 1 98.56 95 HIS A N 1
ATOM 721 C CA . HIS A 1 95 ? 12.266 1.174 8.938 1 98.56 95 HIS A CA 1
ATOM 722 C C . HIS A 1 95 ? 11.023 1.771 8.289 1 98.56 95 HIS A C 1
ATOM 724 O O . HIS A 1 95 ? 11.07 2.195 7.129 1 98.56 95 HIS A O 1
ATOM 730 N N . PRO A 1 96 ? 9.953 1.845 9.047 1 98.06 96 PRO A N 1
ATOM 731 C CA . PRO A 1 96 ? 8.703 2.301 8.422 1 98.06 96 PRO A CA 1
ATOM 732 C C . PRO A 1 96 ? 8.805 3.721 7.875 1 98.06 96 PRO A C 1
ATOM 734 O O . PRO A 1 96 ? 8.312 3.998 6.777 1 98.06 96 PRO A O 1
ATOM 737 N N . GLY A 1 97 ? 9.438 4.637 8.602 1 97.88 97 GLY A N 1
ATOM 738 C CA . GLY A 1 97 ? 9.594 6 8.133 1 97.88 97 GLY A CA 1
ATOM 739 C C . GLY A 1 97 ? 10.547 6.117 6.957 1 97.88 97 GLY A C 1
ATOM 740 O O . GLY A 1 97 ? 10.297 6.879 6.02 1 97.88 97 GLY A O 1
ATOM 741 N N . LEU A 1 98 ? 11.641 5.402 7.074 1 98.19 98 LEU A N 1
ATOM 742 C CA . LEU A 1 98 ? 12.594 5.391 5.973 1 98.19 98 LEU A CA 1
ATOM 743 C C . LEU A 1 98 ? 11.961 4.824 4.707 1 98.19 98 LEU A C 1
ATOM 745 O O . LEU A 1 98 ? 12.203 5.324 3.607 1 98.19 98 LEU A O 1
ATOM 749 N N . TYR A 1 99 ? 11.164 3.822 4.84 1 98.19 99 TYR A N 1
ATOM 750 C CA . TYR A 1 99 ? 10.477 3.262 3.68 1 98.19 99 TYR A CA 1
ATOM 751 C C . TYR A 1 99 ? 9.523 4.277 3.068 1 98.19 99 TYR A C 1
ATOM 753 O O . TYR A 1 99 ? 9.383 4.352 1.845 1 98.19 99 TYR A O 1
ATOM 761 N N . GLU A 1 100 ? 8.797 4.988 3.889 1 96.44 100 GLU A N 1
ATOM 762 C CA . GLU A 1 100 ? 7.926 6.039 3.375 1 96.44 100 GLU A CA 1
ATOM 763 C C . GLU A 1 100 ? 8.703 7.023 2.506 1 96.44 100 GLU A C 1
ATOM 765 O O . GLU A 1 100 ? 8.164 7.559 1.53 1 96.44 100 GLU A O 1
ATOM 770 N N . ALA A 1 101 ? 9.969 7.219 2.777 1 96.06 101 ALA A N 1
ATOM 771 C CA . ALA A 1 101 ? 10.812 8.148 2.023 1 96.06 101 ALA A CA 1
ATOM 772 C C . ALA A 1 101 ? 11.008 7.664 0.589 1 96.06 101 ALA A C 1
ATOM 774 O O . ALA A 1 101 ? 11.164 8.477 -0.328 1 96.06 101 ALA A O 1
ATOM 775 N N . THR A 1 102 ? 10.992 6.355 0.403 1 95.19 102 THR A N 1
ATOM 776 C CA . THR A 1 102 ? 11.195 5.812 -0.937 1 95.19 102 THR A CA 1
ATOM 777 C C . THR A 1 102 ? 10.078 6.266 -1.874 1 95.19 102 THR A C 1
ATOM 779 O O . THR A 1 102 ? 10.25 6.27 -3.096 1 95.19 102 THR A O 1
ATOM 782 N N . MET A 1 103 ? 8.945 6.695 -1.345 1 87.88 103 MET A N 1
ATOM 783 C CA . MET A 1 103 ? 7.762 7.039 -2.131 1 87.88 103 MET A CA 1
ATOM 784 C C . MET A 1 103 ? 7.426 8.523 -1.988 1 87.88 103 MET A C 1
ATOM 786 O O . MET A 1 103 ? 6.562 9.039 -2.699 1 87.88 103 MET A O 1
ATOM 790 N N . GLY A 1 104 ? 8.047 9.172 -1.094 1 76.25 104 GLY A N 1
ATOM 791 C CA . GLY A 1 104 ? 7.645 10.508 -0.694 1 76.25 104 GLY A CA 1
ATOM 792 C C . GLY A 1 104 ? 8.445 11.602 -1.376 1 76.25 104 GLY A C 1
ATOM 793 O O . GLY A 1 104 ? 8.312 12.781 -1.036 1 76.25 104 GLY A O 1
ATOM 794 N N . ALA A 1 105 ? 9.18 11.203 -2.299 1 72.56 105 ALA A N 1
ATOM 795 C CA . ALA A 1 105 ? 10.023 12.219 -2.916 1 72.56 105 ALA A CA 1
ATOM 796 C C . ALA A 1 105 ? 9.188 13.25 -3.67 1 72.56 105 ALA A C 1
ATOM 798 O O . ALA A 1 105 ? 8.156 12.906 -4.262 1 72.56 105 ALA A O 1
ATOM 799 N N . PRO A 1 106 ? 9.688 14.445 -3.518 1 72.25 106 PRO A N 1
ATOM 800 C CA . PRO A 1 106 ? 8.93 15.547 -4.105 1 72.25 106 PRO A CA 1
ATOM 801 C C . PRO A 1 106 ? 8.711 15.383 -5.605 1 72.25 106 PRO A C 1
ATOM 803 O O . PRO A 1 106 ? 7.668 15.789 -6.133 1 72.25 106 PRO A O 1
ATOM 806 N N . ASP A 1 107 ? 9.742 14.859 -6.258 1 81.06 107 ASP A N 1
ATOM 807 C CA . ASP A 1 107 ? 9.633 14.68 -7.703 1 81.06 107 ASP A CA 1
ATOM 808 C C . ASP A 1 107 ? 9.812 13.211 -8.086 1 81.06 107 ASP A C 1
ATOM 810 O O . ASP A 1 107 ? 10.93 12.68 -8.047 1 81.06 107 ASP A O 1
ATOM 814 N N . PRO A 1 108 ? 8.766 12.633 -8.492 1 75.62 108 PRO A N 1
ATOM 815 C CA . PRO A 1 108 ? 8.883 11.211 -8.836 1 75.62 108 PRO A CA 1
ATOM 816 C C . PRO A 1 108 ? 9.773 10.977 -10.055 1 75.62 108 PRO A C 1
ATOM 818 O O . PRO A 1 108 ? 10.203 9.844 -10.297 1 75.62 108 PRO A O 1
ATOM 821 N N . LEU A 1 109 ? 10.07 12.109 -10.734 1 80.88 109 LEU A N 1
ATOM 822 C CA . LEU A 1 109 ? 10.867 11.961 -11.945 1 80.88 109 LEU A CA 1
ATOM 823 C C . LEU A 1 109 ? 12.312 12.398 -11.711 1 80.88 109 LEU A C 1
ATOM 825 O O . LEU A 1 109 ? 13.094 12.5 -12.656 1 80.88 109 LEU A O 1
ATOM 829 N N . ASP A 1 110 ? 12.586 12.594 -10.5 1 90.44 110 ASP A N 1
ATOM 830 C CA . ASP A 1 110 ? 13.977 12.922 -10.188 1 90.44 110 ASP A CA 1
ATOM 831 C C . ASP A 1 110 ? 14.922 11.82 -10.664 1 90.44 110 ASP A C 1
ATOM 833 O O . ASP A 1 110 ? 14.734 10.648 -10.336 1 90.44 110 ASP A O 1
ATOM 837 N N . SER A 1 111 ? 15.914 12.211 -11.375 1 92.31 111 SER A N 1
ATOM 838 C CA . SER A 1 111 ? 16.766 11.25 -12.047 1 92.31 111 SER A CA 1
ATOM 839 C C . SER A 1 111 ? 17.562 10.406 -11.047 1 92.31 111 SER A C 1
ATOM 841 O O . SER A 1 111 ? 17.812 9.227 -11.281 1 92.31 111 SER A O 1
ATOM 843 N N . ASP A 1 112 ? 18 11.031 -9.914 1 94.25 112 ASP A N 1
ATOM 844 C CA . ASP A 1 112 ? 18.75 10.297 -8.906 1 94.25 112 ASP A CA 1
ATOM 845 C C . ASP A 1 112 ? 17.891 9.242 -8.227 1 94.25 112 ASP A C 1
ATOM 847 O O . ASP A 1 112 ? 18.344 8.117 -7.988 1 94.25 112 ASP A O 1
ATOM 851 N N . ILE A 1 113 ? 16.734 9.586 -7.965 1 93.75 113 ILE A N 1
ATOM 852 C CA . ILE A 1 113 ? 15.789 8.672 -7.328 1 93.75 113 ILE A CA 1
ATOM 853 C C . ILE A 1 113 ? 15.445 7.531 -8.289 1 93.75 113 ILE A C 1
ATOM 855 O O . ILE A 1 113 ? 15.445 6.359 -7.898 1 93.75 113 ILE A O 1
ATOM 859 N N . GLN A 1 114 ? 15.242 7.906 -9.523 1 93.06 114 GLN A N 1
ATOM 860 C CA . GLN A 1 114 ? 14.953 6.891 -10.531 1 93.06 114 GLN A CA 1
ATOM 861 C C . GLN A 1 114 ? 16.125 5.922 -10.68 1 93.06 114 GLN A C 1
ATOM 863 O O . GLN A 1 114 ? 15.922 4.711 -10.805 1 93.06 114 GLN A O 1
ATOM 868 N N . ALA A 1 115 ? 17.281 6.488 -10.719 1 95.31 115 ALA A N 1
ATOM 869 C CA . ALA A 1 115 ? 18.469 5.656 -10.859 1 95.31 115 ALA A CA 1
ATOM 870 C C . ALA A 1 115 ? 18.594 4.676 -9.703 1 95.31 115 ALA A C 1
ATOM 872 O O . ALA A 1 115 ? 18.906 3.496 -9.906 1 95.31 115 ALA A O 1
ATOM 873 N N . ALA A 1 116 ? 18.359 5.145 -8.461 1 95.12 116 ALA A N 1
ATOM 874 C CA . ALA A 1 116 ? 18.422 4.289 -7.281 1 95.12 116 ALA A CA 1
ATOM 875 C C . ALA A 1 116 ? 17.375 3.186 -7.348 1 95.12 116 ALA A C 1
ATOM 877 O O . ALA A 1 116 ? 17.656 2.023 -7.055 1 95.12 116 ALA A O 1
ATOM 878 N N . GLY A 1 117 ? 16.172 3.51 -7.742 1 95.31 117 GLY A N 1
ATOM 879 C CA . GLY A 1 117 ? 15.125 2.523 -7.918 1 95.31 117 GLY A CA 1
ATOM 880 C C . GLY A 1 117 ? 15.438 1.497 -8.992 1 95.31 117 GLY A C 1
ATOM 881 O O . GLY A 1 117 ? 15.156 0.309 -8.82 1 95.31 117 GLY A O 1
ATOM 882 N N . ASN A 1 118 ? 16.047 1.961 -10.07 1 95.75 118 ASN A N 1
ATOM 883 C CA . ASN A 1 118 ? 16.391 1.084 -11.188 1 95.75 118 ASN A CA 1
ATOM 884 C C . ASN A 1 118 ? 17.406 0.033 -10.773 1 95.75 118 ASN A C 1
ATOM 886 O O . ASN A 1 118 ? 17.438 -1.064 -11.336 1 95.75 118 ASN A O 1
ATOM 890 N N . GLU A 1 119 ? 18.203 0.391 -9.805 1 97.38 119 GLU A N 1
ATOM 891 C CA . GLU A 1 119 ? 19.156 -0.593 -9.312 1 97.38 119 GLU A CA 1
ATOM 892 C C . GLU A 1 119 ? 18.453 -1.772 -8.656 1 97.38 119 GLU A C 1
ATOM 894 O O . GLU A 1 119 ? 18.922 -2.91 -8.734 1 97.38 119 GLU A O 1
ATOM 899 N N . ILE A 1 120 ? 17.375 -1.541 -8 1 97.88 120 ILE A N 1
ATOM 900 C CA . ILE A 1 120 ? 16.578 -2.602 -7.383 1 97.88 120 ILE A CA 1
ATOM 901 C C . ILE A 1 120 ? 15.922 -3.453 -8.469 1 97.88 120 ILE A C 1
ATOM 903 O O . ILE A 1 120 ? 15.922 -4.684 -8.391 1 97.88 120 ILE A O 1
ATOM 907 N N . VAL A 1 121 ? 15.391 -2.787 -9.453 1 97.56 121 VAL A N 1
ATOM 908 C CA . VAL A 1 121 ? 14.781 -3.482 -10.578 1 97.56 121 VAL A CA 1
ATOM 909 C C . VAL A 1 121 ? 15.805 -4.398 -11.242 1 97.56 121 VAL A C 1
ATOM 911 O O . VAL A 1 121 ? 15.516 -5.566 -11.523 1 97.56 121 VAL A O 1
ATOM 914 N N . ALA A 1 122 ? 17.016 -3.859 -11.469 1 97.81 122 ALA A N 1
ATOM 915 C CA . ALA A 1 122 ? 18.078 -4.637 -12.094 1 97.81 122 ALA A CA 1
ATOM 916 C C . ALA A 1 122 ? 18.422 -5.871 -11.266 1 97.81 122 ALA A C 1
ATOM 918 O O . ALA A 1 122 ? 18.641 -6.953 -11.812 1 97.81 122 ALA A O 1
ATOM 919 N N . LEU A 1 123 ? 18.453 -5.715 -9.969 1 98.44 123 LEU A N 1
ATOM 920 C CA . LEU A 1 123 ? 18.703 -6.84 -9.07 1 98.44 123 LEU A CA 1
ATOM 921 C C . LEU A 1 123 ? 17.625 -7.906 -9.234 1 98.44 123 LEU A C 1
ATOM 923 O O . LEU A 1 123 ? 17.938 -9.094 -9.367 1 98.44 123 LEU A O 1
ATOM 927 N N . LEU A 1 124 ? 16.375 -7.527 -9.258 1 98.44 124 LEU A N 1
ATOM 928 C CA . LEU A 1 124 ? 15.258 -8.469 -9.359 1 98.44 124 LEU A CA 1
ATOM 929 C C . LEU A 1 124 ? 15.266 -9.172 -10.711 1 98.44 124 LEU A C 1
ATOM 931 O O . LEU A 1 124 ? 14.969 -10.367 -10.797 1 98.44 124 LEU A O 1
ATOM 935 N N . LEU A 1 125 ? 15.586 -8.414 -11.766 1 97.88 125 LEU A N 1
ATOM 936 C CA . LEU A 1 125 ? 15.648 -9.016 -13.094 1 97.88 125 LEU A CA 1
ATOM 937 C C . LEU A 1 125 ? 16.734 -10.094 -13.148 1 97.88 125 LEU A C 1
ATOM 939 O O . LEU A 1 125 ? 16.547 -11.133 -13.789 1 97.88 125 LEU A O 1
ATOM 943 N N . ARG A 1 126 ? 17.844 -9.828 -12.461 1 97.94 126 ARG A N 1
ATOM 944 C CA . ARG A 1 126 ? 18.906 -10.836 -12.398 1 97.94 126 ARG A CA 1
ATOM 945 C C . ARG A 1 126 ? 18.422 -12.078 -11.641 1 97.94 126 ARG A C 1
ATOM 947 O O . ARG A 1 126 ? 18.703 -13.203 -12.047 1 97.94 126 ARG A O 1
ATOM 954 N N . VAL A 1 127 ? 17.703 -11.883 -10.578 1 98.12 127 VAL A N 1
ATOM 955 C CA . VAL A 1 127 ? 17.203 -12.984 -9.766 1 98.12 127 VAL A CA 1
ATOM 956 C C . VAL A 1 127 ? 16.188 -13.789 -10.562 1 98.12 127 VAL A C 1
ATOM 958 O O . VAL A 1 127 ? 16.031 -15 -10.352 1 98.12 127 VAL A O 1
ATOM 961 N N . LEU A 1 128 ? 15.508 -13.188 -11.523 1 98 128 LEU A N 1
ATOM 962 C CA . LEU A 1 128 ? 14.445 -13.82 -12.305 1 98 128 LEU A CA 1
ATOM 963 C C . LEU A 1 128 ? 15.023 -14.57 -13.5 1 98 128 LEU A C 1
ATOM 965 O O . LEU A 1 128 ? 14.305 -15.297 -14.18 1 98 128 LEU A O 1
ATOM 969 N N . GLU A 1 129 ? 16.328 -14.445 -13.789 1 96.5 129 GLU A N 1
ATOM 970 C CA . GLU A 1 129 ? 16.969 -15.016 -14.969 1 96.5 129 GLU A CA 1
ATOM 971 C C . GLU A 1 129 ? 16.703 -16.516 -15.07 1 96.5 129 GLU A C 1
ATOM 973 O O . GLU A 1 129 ? 16.406 -17.031 -16.156 1 96.5 129 GLU A O 1
ATOM 978 N N . PRO A 1 130 ? 16.719 -17.219 -13.93 1 94.56 130 PRO A N 1
ATOM 979 C CA . PRO A 1 130 ? 16.5 -18.672 -14.016 1 94.56 130 PRO A CA 1
ATOM 980 C C . PRO A 1 130 ? 15.094 -19.016 -14.508 1 94.56 130 PRO A C 1
ATOM 982 O O . PRO A 1 130 ? 14.852 -20.141 -14.945 1 94.56 130 PRO A O 1
ATOM 985 N N . TYR A 1 131 ? 14.18 -18.141 -14.477 1 95.19 131 TYR A N 1
ATOM 986 C CA . TYR A 1 131 ? 12.805 -18.391 -14.906 1 95.19 131 TYR A CA 1
ATOM 987 C C . TYR A 1 131 ? 12.672 -18.25 -16.422 1 95.19 131 TYR A C 1
ATOM 989 O O . TYR A 1 131 ? 11.641 -18.609 -17 1 95.19 131 TYR A O 1
ATOM 997 N N . ARG A 1 132 ? 13.641 -17.641 -17.109 1 95.31 132 ARG A N 1
ATOM 998 C CA . ARG A 1 132 ? 13.727 -17.531 -18.562 1 95.31 132 ARG A CA 1
ATOM 999 C C . ARG A 1 132 ? 12.5 -16.812 -19.125 1 95.31 132 ARG A C 1
ATOM 1001 O O . ARG A 1 132 ? 11.93 -17.25 -20.125 1 95.31 132 ARG A O 1
ATOM 1008 N N . LEU A 1 133 ? 12.07 -15.82 -18.406 1 96.31 133 LEU A N 1
ATOM 1009 C CA . LEU A 1 133 ? 11 -14.961 -18.891 1 96.31 133 LEU A CA 1
ATOM 1010 C C . LEU A 1 133 ? 11.5 -14.016 -19.984 1 96.31 133 LEU A C 1
ATOM 1012 O O . LEU A 1 133 ? 12.656 -13.578 -19.938 1 96.31 133 LEU A O 1
ATOM 1016 N N . ASP A 1 134 ? 10.633 -13.797 -20.969 1 95.69 134 ASP A N 1
ATOM 1017 C CA . ASP A 1 134 ? 11 -12.68 -21.828 1 95.69 134 ASP A CA 1
ATOM 1018 C C . ASP A 1 134 ? 10.992 -11.367 -21.062 1 95.69 134 ASP A C 1
ATOM 1020 O O . ASP A 1 134 ? 10.453 -11.289 -19.953 1 95.69 134 ASP A O 1
ATOM 1024 N N . ARG A 1 135 ? 11.57 -10.312 -21.609 1 94.69 135 ARG A N 1
ATOM 1025 C CA . ARG A 1 135 ? 11.828 -9.055 -20.906 1 94.69 135 ARG A CA 1
ATOM 1026 C C . ARG A 1 135 ? 10.523 -8.438 -20.406 1 94.69 135 ARG A C 1
ATOM 1028 O O . ARG A 1 135 ? 10.461 -7.977 -19.266 1 94.69 135 ARG A O 1
ATOM 1035 N N . GLU A 1 136 ? 9.531 -8.367 -21.188 1 95.88 136 GLU A N 1
ATOM 1036 C CA . GLU A 1 136 ? 8.258 -7.766 -20.797 1 95.88 136 GLU A CA 1
ATOM 1037 C C . GLU A 1 136 ? 7.641 -8.492 -19.609 1 95.88 136 GLU A C 1
ATOM 1039 O O . GLU A 1 136 ? 7.223 -7.867 -18.641 1 95.88 136 GLU A O 1
ATOM 1044 N N . ASN A 1 137 ? 7.57 -9.836 -19.672 1 96.56 137 ASN A N 1
ATOM 1045 C CA . ASN A 1 137 ? 7.02 -10.625 -18.578 1 96.56 137 ASN A CA 1
ATOM 1046 C C . ASN A 1 137 ? 7.863 -10.508 -17.328 1 96.56 137 ASN A C 1
ATOM 1048 O O . ASN A 1 137 ? 7.336 -10.523 -16.203 1 96.56 137 ASN A O 1
ATOM 1052 N N . ALA A 1 138 ? 9.211 -10.43 -17.547 1 97.25 138 ALA A N 1
ATOM 1053 C CA . ALA A 1 138 ? 10.086 -10.234 -16.391 1 97.25 138 ALA A CA 1
ATOM 1054 C C . ALA A 1 138 ? 9.781 -8.914 -15.688 1 97.25 138 ALA A C 1
ATOM 1056 O O . ALA A 1 138 ? 9.719 -8.867 -14.453 1 97.25 138 ALA A O 1
ATOM 1057 N N . LEU A 1 139 ? 9.531 -7.871 -16.469 1 97.56 139 LEU A N 1
ATOM 1058 C CA . LEU A 1 139 ? 9.242 -6.559 -15.891 1 97.56 139 LEU A CA 1
ATOM 1059 C C . LEU A 1 139 ? 7.875 -6.551 -15.219 1 97.56 139 LEU A C 1
ATOM 1061 O O . LEU A 1 139 ? 7.707 -5.957 -14.148 1 97.56 139 LEU A O 1
ATOM 1065 N N . HIS A 1 140 ? 6.855 -7.223 -15.789 1 98.06 140 HIS A N 1
ATOM 1066 C CA . HIS A 1 140 ? 5.566 -7.379 -15.117 1 98.06 140 HIS A CA 1
ATOM 1067 C C . HIS A 1 140 ? 5.719 -8.133 -13.797 1 98.06 140 HIS A C 1
ATOM 1069 O O . HIS A 1 140 ? 5.051 -7.805 -12.812 1 98.06 140 HIS A O 1
ATOM 1075 N N . THR A 1 141 ? 6.59 -9.117 -13.836 1 98.06 141 THR A N 1
ATOM 1076 C CA . THR A 1 141 ? 6.828 -9.906 -12.633 1 98.06 141 THR A CA 1
ATOM 1077 C C . THR A 1 141 ? 7.492 -9.062 -11.547 1 98.06 141 THR A C 1
ATOM 1079 O O . THR A 1 141 ? 7.137 -9.156 -10.375 1 98.06 141 THR A O 1
ATOM 1082 N N . VAL A 1 142 ? 8.43 -8.188 -11.906 1 98.25 142 VAL A N 1
ATOM 1083 C CA . VAL A 1 142 ? 9.078 -7.285 -10.961 1 98.25 142 VAL A CA 1
ATOM 1084 C C . VAL A 1 142 ? 8.039 -6.363 -10.328 1 98.25 142 VAL A C 1
ATOM 1086 O O . VAL A 1 142 ? 7.984 -6.223 -9.102 1 98.25 142 VAL A O 1
ATOM 1089 N N . ARG A 1 143 ? 7.16 -5.77 -11.109 1 98.19 143 ARG A N 1
ATOM 1090 C CA . ARG A 1 143 ? 6.082 -4.93 -10.602 1 98.19 143 ARG A CA 1
ATOM 1091 C C . ARG A 1 143 ? 5.152 -5.723 -9.688 1 98.19 143 ARG A C 1
ATOM 1093 O O . ARG A 1 143 ? 4.707 -5.215 -8.656 1 98.19 143 ARG A O 1
ATOM 1100 N N . GLY A 1 144 ? 4.859 -6.941 -10.172 1 98.38 144 GLY A N 1
ATOM 1101 C CA . GLY A 1 144 ? 3.982 -7.797 -9.383 1 98.38 144 GLY A CA 1
ATOM 1102 C C . GLY A 1 144 ? 4.539 -8.117 -8.008 1 98.38 144 GLY A C 1
ATOM 1103 O O . GLY A 1 144 ? 3.846 -7.973 -7 1 98.38 144 GLY A O 1
ATOM 1104 N N . LEU A 1 145 ? 5.793 -8.5 -7.973 1 98.69 145 LEU A N 1
ATOM 1105 C CA . LEU A 1 145 ? 6.445 -8.82 -6.707 1 98.69 145 LEU A CA 1
ATOM 1106 C C . LEU A 1 145 ? 6.488 -7.602 -5.793 1 98.69 145 LEU A C 1
ATOM 1108 O O . LEU A 1 145 ? 6.203 -7.707 -4.598 1 98.69 145 LEU A O 1
ATOM 1112 N N . ARG A 1 146 ? 6.805 -6.469 -6.328 1 98.56 146 ARG A N 1
ATOM 1113 C CA . ARG A 1 146 ? 6.82 -5.254 -5.52 1 98.56 146 ARG A CA 1
ATOM 1114 C C . ARG A 1 146 ? 5.422 -4.922 -5.008 1 98.56 146 ARG A C 1
ATOM 1116 O O . ARG A 1 146 ? 5.262 -4.5 -3.859 1 98.56 146 ARG A O 1
ATOM 1123 N N . SER A 1 147 ? 4.391 -5.074 -5.883 1 98.75 147 SER A N 1
ATOM 1124 C CA . SER A 1 147 ? 3.016 -4.816 -5.465 1 98.75 147 SER A CA 1
ATOM 1125 C C . SER A 1 147 ? 2.627 -5.688 -4.273 1 98.75 147 SER A C 1
ATOM 1127 O O . SER A 1 147 ? 2.02 -5.203 -3.318 1 98.75 147 SER A O 1
ATOM 1129 N N . ILE A 1 148 ? 3.021 -6.902 -4.312 1 98.88 148 ILE A N 1
ATOM 1130 C CA . ILE A 1 148 ? 2.67 -7.879 -3.285 1 98.88 148 ILE A CA 1
ATOM 1131 C C . ILE A 1 148 ? 3.299 -7.477 -1.953 1 98.88 148 ILE A C 1
ATOM 1133 O O . ILE A 1 148 ? 2.596 -7.293 -0.957 1 98.88 148 ILE A O 1
ATOM 1137 N N . VAL A 1 149 ? 4.586 -7.273 -1.935 1 98.88 149 VAL A N 1
ATOM 1138 C CA . VAL A 1 149 ? 5.285 -7.074 -0.668 1 98.88 149 VAL A CA 1
ATOM 1139 C C . VAL A 1 149 ? 5.023 -5.664 -0.148 1 98.88 149 VAL A C 1
ATOM 1141 O O . VAL A 1 149 ? 4.922 -5.449 1.062 1 98.88 149 VAL A O 1
ATOM 1144 N N . HIS A 1 150 ? 4.957 -4.715 -1.054 1 98.62 150 HIS A N 1
ATOM 1145 C CA . HIS A 1 150 ? 4.566 -3.373 -0.638 1 98.62 150 HIS A CA 1
ATOM 1146 C C . HIS A 1 150 ? 3.17 -3.375 -0.022 1 98.62 150 HIS A C 1
ATOM 1148 O O . HIS A 1 150 ? 2.959 -2.799 1.048 1 98.62 150 HIS A O 1
ATOM 1154 N N . GLY A 1 151 ? 2.246 -3.996 -0.743 1 98.62 151 GLY A N 1
ATOM 1155 C CA . GLY A 1 151 ? 0.883 -4.059 -0.237 1 98.62 151 GLY A CA 1
ATOM 1156 C C . GLY A 1 151 ? 0.779 -4.746 1.111 1 98.62 151 GLY A C 1
ATOM 1157 O O . GLY A 1 151 ? 0.15 -4.223 2.033 1 98.62 151 GLY A O 1
ATOM 1158 N N . PHE A 1 152 ? 1.385 -5.871 1.276 1 98.81 152 PHE A N 1
ATOM 1159 C CA . PHE A 1 152 ? 1.395 -6.613 2.533 1 98.81 152 PHE A CA 1
ATOM 1160 C C . PHE A 1 152 ? 1.986 -5.766 3.654 1 98.81 152 PHE A C 1
ATOM 1162 O O . PHE A 1 152 ? 1.373 -5.613 4.715 1 98.81 152 PHE A O 1
ATOM 1169 N N . ALA A 1 153 ? 3.137 -5.211 3.402 1 98.62 153 ALA A N 1
ATOM 1170 C CA . ALA A 1 153 ? 3.879 -4.508 4.445 1 98.62 153 ALA A CA 1
ATOM 1171 C C . ALA A 1 153 ? 3.135 -3.254 4.895 1 98.62 153 ALA A C 1
ATOM 1173 O O . ALA A 1 153 ? 3.092 -2.943 6.086 1 98.62 153 ALA A O 1
ATOM 1174 N N . THR A 1 154 ? 2.545 -2.566 3.91 1 97.06 154 THR A N 1
ATOM 1175 C CA . THR A 1 154 ? 1.888 -1.313 4.266 1 97.06 154 THR A CA 1
ATOM 1176 C C . THR A 1 154 ? 0.545 -1.581 4.941 1 97.06 154 THR A C 1
ATOM 1178 O O . THR A 1 154 ? 0.148 -0.854 5.855 1 97.06 154 THR A O 1
ATOM 1181 N N . LEU A 1 155 ? -0.172 -2.623 4.543 1 96.56 155 LEU A N 1
ATOM 1182 C CA . LEU A 1 155 ? -1.376 -3.02 5.266 1 96.56 155 LEU A CA 1
ATOM 1183 C C . LEU A 1 155 ? -1.039 -3.443 6.691 1 96.56 155 LEU A C 1
ATOM 1185 O O . LEU A 1 155 ? -1.712 -3.033 7.641 1 96.56 155 LEU A O 1
ATOM 1189 N N . GLU A 1 156 ? 0.013 -4.223 6.836 1 96.38 156 GLU A N 1
ATOM 1190 C CA . GLU A 1 156 ? 0.422 -4.68 8.164 1 96.38 156 GLU A CA 1
ATOM 1191 C C . GLU A 1 156 ? 0.78 -3.502 9.062 1 96.38 156 GLU A C 1
ATOM 1193 O O . GLU A 1 156 ? 0.361 -3.451 10.219 1 96.38 156 GLU A O 1
ATOM 1198 N N . LEU A 1 157 ? 1.517 -2.588 8.523 1 93.44 157 LEU A N 1
ATOM 1199 C CA . LEU A 1 157 ? 1.954 -1.418 9.273 1 93.44 157 LEU A CA 1
ATOM 1200 C C . LEU A 1 157 ? 0.758 -0.621 9.781 1 93.44 157 LEU A C 1
ATOM 1202 O O . LEU A 1 157 ? 0.793 -0.078 10.891 1 93.44 157 LEU A O 1
ATOM 1206 N N . LYS A 1 158 ? -0.281 -0.546 9.008 1 91.5 158 LYS A N 1
ATOM 1207 C CA . LYS A 1 158 ? -1.468 0.232 9.344 1 91.5 158 LYS A CA 1
ATOM 1208 C C . LYS A 1 158 ? -2.482 -0.616 10.109 1 91.5 158 LYS A C 1
ATOM 1210 O O . LYS A 1 158 ? -3.648 -0.237 10.234 1 91.5 158 LYS A O 1
ATOM 1215 N N . LYS A 1 159 ? -2.086 -1.858 10.516 1 90.75 159 LYS A N 1
ATOM 1216 C CA . LYS A 1 159 ? -2.93 -2.789 11.258 1 90.75 159 LYS A CA 1
ATOM 1217 C C . LYS A 1 159 ? -4.16 -3.184 10.453 1 90.75 159 LYS A C 1
ATOM 1219 O O . LYS A 1 159 ? -5.262 -3.287 10.992 1 90.75 159 LYS A O 1
ATOM 1224 N N . GLY A 1 160 ? -3.91 -3.385 9.211 1 90.56 160 GLY A N 1
ATOM 1225 C CA . GLY A 1 160 ? -4.988 -3.684 8.273 1 90.56 160 GLY A CA 1
ATOM 1226 C C . GLY A 1 160 ? -5.355 -5.152 8.242 1 90.56 160 GLY A C 1
ATOM 1227 O O . GLY A 1 160 ? -6.32 -5.543 7.578 1 90.56 160 GLY A O 1
ATOM 1228 N N . PHE A 1 161 ? -4.562 -5.902 8.938 1 88.56 161 PHE A N 1
ATOM 1229 C CA . PHE A 1 161 ? -4.875 -7.324 9.016 1 88.56 161 PHE A CA 1
ATOM 1230 C C . PHE A 1 161 ? -5.645 -7.637 10.297 1 88.56 161 PHE A C 1
ATOM 1232 O O . PHE A 1 161 ? -5.055 -7.715 11.375 1 88.56 161 PHE A O 1
ATOM 1239 N N . ASN A 1 162 ? -6.906 -7.688 10.305 1 78.81 162 ASN A N 1
ATOM 1240 C CA . ASN A 1 162 ? -7.777 -7.773 11.477 1 78.81 162 ASN A CA 1
ATOM 1241 C C . ASN A 1 162 ? -8.117 -9.219 11.812 1 78.81 162 ASN A C 1
ATOM 1243 O O . ASN A 1 162 ? -8.914 -9.477 12.719 1 78.81 162 ASN A O 1
ATOM 1247 N N . MET A 1 163 ? -7.59 -10.102 11.188 1 82.19 163 MET A N 1
ATOM 1248 C CA . MET A 1 163 ? -7.891 -11.508 11.453 1 82.19 163 MET A CA 1
ATOM 1249 C C . MET A 1 163 ? -6.824 -12.133 12.344 1 82.19 163 MET A C 1
ATOM 1251 O O . MET A 1 163 ? -5.68 -11.672 12.367 1 82.19 163 MET A O 1
ATOM 1255 N N . ASN A 1 164 ? -7.246 -13.023 13.156 1 86.25 164 ASN A N 1
ATOM 1256 C CA . ASN A 1 164 ? -6.34 -13.688 14.086 1 86.25 164 ASN A CA 1
ATOM 1257 C C . ASN A 1 164 ? -5.5 -14.75 13.383 1 86.25 164 ASN A C 1
ATOM 1259 O O . ASN A 1 164 ? -5.652 -15.945 13.648 1 86.25 164 ASN A O 1
ATOM 1263 N N . LEU A 1 165 ? -4.691 -14.352 12.445 1 92.81 165 LEU A N 1
ATOM 1264 C CA . LEU A 1 165 ? -3.73 -15.188 11.742 1 92.81 165 LEU A CA 1
ATOM 1265 C C . LEU A 1 165 ? -2.322 -14.617 11.852 1 92.81 165 LEU A C 1
ATOM 1267 O O . LEU A 1 165 ? -2.146 -13.406 11.945 1 92.81 165 LEU A O 1
ATOM 1271 N N . ASP A 1 166 ? -1.385 -15.5 11.883 1 96.56 166 ASP A N 1
ATOM 1272 C CA . ASP A 1 166 ? 0.018 -15.102 11.898 1 96.56 166 ASP A CA 1
ATOM 1273 C C . ASP A 1 166 ? 0.407 -14.406 10.594 1 96.56 166 ASP A C 1
ATOM 1275 O O . ASP A 1 166 ? 0.269 -14.984 9.516 1 96.56 166 ASP A O 1
ATOM 1279 N N . THR A 1 167 ? 0.893 -13.203 10.68 1 97.62 167 THR A N 1
ATOM 1280 C CA . THR A 1 167 ? 1.184 -12.422 9.484 1 97.62 167 THR A CA 1
ATOM 1281 C C . THR A 1 167 ? 2.369 -13.008 8.727 1 97.62 167 THR A C 1
ATOM 1283 O O . THR A 1 167 ? 2.432 -12.93 7.5 1 97.62 167 THR A O 1
ATOM 1286 N N . ASP A 1 168 ? 3.338 -13.641 9.461 1 98.25 168 ASP A N 1
ATOM 1287 C CA . ASP A 1 168 ? 4.449 -14.281 8.766 1 98.25 168 ASP A CA 1
ATOM 1288 C C . ASP A 1 168 ? 3.967 -15.461 7.934 1 98.25 168 ASP A C 1
ATOM 1290 O O . ASP A 1 168 ? 4.492 -15.719 6.848 1 98.25 168 ASP A O 1
ATOM 1294 N N . GLU A 1 169 ? 3.004 -16.172 8.422 1 98.19 169 GLU A N 1
ATOM 1295 C CA . GLU A 1 169 ? 2.422 -17.281 7.66 1 98.19 169 GLU A CA 1
ATOM 1296 C C . GLU A 1 169 ? 1.664 -16.75 6.441 1 98.19 169 GLU A C 1
ATOM 1298 O O . GLU A 1 169 ? 1.669 -17.391 5.383 1 98.19 169 GLU A O 1
ATOM 1303 N N . THR A 1 170 ? 0.989 -15.633 6.582 1 98.5 170 THR A N 1
ATOM 1304 C CA . THR A 1 170 ? 0.315 -15.016 5.445 1 98.5 170 THR A CA 1
ATOM 1305 C C . THR A 1 170 ? 1.32 -14.633 4.363 1 98.5 170 THR A C 1
ATOM 1307 O O . THR A 1 170 ? 1.104 -14.906 3.182 1 98.5 170 THR A O 1
ATOM 1310 N N . LEU A 1 171 ? 2.42 -14.039 4.832 1 98.75 171 LEU A N 1
ATOM 1311 C CA . LEU A 1 171 ? 3.441 -13.641 3.867 1 98.75 171 LEU A CA 1
ATOM 1312 C C . LEU A 1 171 ? 3.971 -14.844 3.105 1 98.75 171 LEU A C 1
ATOM 1314 O O . LEU A 1 171 ? 4.094 -14.812 1.88 1 98.75 171 LEU A O 1
ATOM 1318 N N . LYS A 1 172 ? 4.301 -15.852 3.842 1 98.44 172 LYS A N 1
ATOM 1319 C CA . LYS A 1 172 ? 4.773 -17.078 3.217 1 98.44 172 LYS A CA 1
ATOM 1320 C C . LYS A 1 172 ? 3.744 -17.625 2.227 1 98.44 172 LYS A C 1
ATOM 1322 O O . LYS A 1 172 ? 4.102 -18.047 1.127 1 98.44 172 LYS A O 1
ATOM 1327 N N . HIS A 1 173 ? 2.486 -17.625 2.641 1 97.94 173 HIS A N 1
ATOM 1328 C CA . HIS A 1 173 ? 1.396 -18.125 1.805 1 97.94 173 HIS A CA 1
ATOM 1329 C C . HIS A 1 173 ? 1.292 -17.328 0.51 1 97.94 173 HIS A C 1
ATOM 1331 O O . HIS A 1 173 ? 1.177 -17.906 -0.573 1 97.94 173 HIS A O 1
ATOM 1337 N N . ILE A 1 174 ? 1.352 -16.031 0.568 1 98.69 174 ILE A N 1
ATOM 1338 C CA . ILE A 1 174 ? 1.219 -15.164 -0.597 1 98.69 174 ILE A CA 1
ATOM 1339 C C . ILE A 1 174 ? 2.373 -15.414 -1.563 1 98.69 174 ILE A C 1
ATOM 1341 O O . ILE A 1 174 ? 2.156 -15.633 -2.758 1 98.69 174 ILE A O 1
ATOM 1345 N N . LEU A 1 175 ? 3.605 -15.414 -1.028 1 98.69 175 LEU A N 1
ATOM 1346 C CA . LEU A 1 175 ? 4.793 -15.555 -1.865 1 98.69 175 LEU A CA 1
ATOM 1347 C C . LEU A 1 175 ? 4.836 -16.938 -2.518 1 98.69 175 LEU A C 1
ATOM 1349 O O . LEU A 1 175 ? 5.098 -17.047 -3.717 1 98.69 175 LEU A O 1
ATOM 1353 N N . SER A 1 176 ? 4.562 -17.969 -1.723 1 97.94 176 SER A N 1
ATOM 1354 C CA . SER A 1 176 ? 4.621 -19.312 -2.275 1 97.94 176 SER A CA 1
ATOM 1355 C C . SER A 1 176 ? 3.562 -19.516 -3.355 1 97.94 176 SER A C 1
ATOM 1357 O O . SER A 1 176 ? 3.816 -20.188 -4.363 1 97.94 176 SER A O 1
ATOM 1359 N N . THR A 1 177 ? 2.357 -18.969 -3.143 1 98 177 THR A N 1
ATOM 1360 C CA . THR A 1 177 ? 1.293 -19.078 -4.137 1 98 177 THR A CA 1
ATOM 1361 C C . THR A 1 177 ? 1.679 -18.359 -5.422 1 98 177 THR A C 1
ATOM 1363 O O . THR A 1 177 ? 1.526 -18.891 -6.516 1 98 177 THR A O 1
ATOM 1366 N N . TYR A 1 178 ? 2.186 -17.109 -5.344 1 98.38 178 TYR A N 1
ATOM 1367 C CA . TYR A 1 178 ? 2.592 -16.344 -6.516 1 98.38 178 TYR A CA 1
ATOM 1368 C C . TYR A 1 178 ? 3.703 -17.062 -7.277 1 98.38 178 TYR A C 1
ATOM 1370 O O . TYR A 1 178 ? 3.666 -17.141 -8.508 1 98.38 178 TYR A O 1
ATOM 1378 N N . LEU A 1 179 ? 4.703 -17.578 -6.527 1 97.44 179 LEU A N 1
ATOM 1379 C CA . LEU A 1 179 ? 5.844 -18.25 -7.145 1 97.44 179 LEU A CA 1
ATOM 1380 C C . LEU A 1 179 ? 5.41 -19.547 -7.82 1 97.44 179 LEU A C 1
ATOM 1382 O O . LEU A 1 179 ? 5.938 -19.906 -8.875 1 97.44 179 LEU A O 1
ATOM 1386 N N . ALA A 1 180 ? 4.438 -20.266 -7.199 1 96.62 180 ALA A N 1
ATOM 1387 C CA . ALA A 1 180 ? 3.883 -21.453 -7.852 1 96.62 180 ALA A CA 1
ATOM 1388 C C . ALA A 1 180 ? 3.236 -21.094 -9.188 1 96.62 180 ALA A C 1
ATOM 1390 O O . ALA A 1 180 ? 3.365 -21.828 -10.164 1 96.62 180 ALA A O 1
ATOM 1391 N N . GLY A 1 181 ? 2.551 -19.969 -9.219 1 96.75 181 GLY A N 1
ATOM 1392 C CA . GLY A 1 181 ? 1.958 -19.484 -10.461 1 96.75 181 GLY A CA 1
ATOM 1393 C C . GLY A 1 181 ? 2.99 -19.109 -11.508 1 96.75 181 GLY A C 1
ATOM 1394 O O . GLY A 1 181 ? 2.795 -19.359 -12.695 1 96.75 181 GLY A O 1
ATOM 1395 N N . LEU A 1 182 ? 4.047 -18.469 -11.016 1 95.38 182 LEU A N 1
ATOM 1396 C CA . LEU A 1 182 ? 5.121 -18.078 -11.922 1 95.38 182 LEU A CA 1
ATOM 1397 C C . LEU A 1 182 ? 5.719 -19.297 -12.617 1 95.38 182 LEU A C 1
ATOM 1399 O O . LEU A 1 182 ? 6 -19.266 -13.812 1 95.38 182 LEU A O 1
ATOM 1403 N N . ARG A 1 183 ? 5.844 -20.359 -11.906 1 91.56 183 ARG A N 1
ATOM 1404 C CA . ARG A 1 183 ? 6.406 -21.609 -12.438 1 91.56 183 ARG A CA 1
ATOM 1405 C C . ARG A 1 183 ? 5.441 -22.266 -13.414 1 91.56 183 ARG A C 1
ATOM 1407 O O . ARG A 1 183 ? 5.867 -22.859 -14.406 1 91.56 183 ARG A O 1
ATOM 1414 N N . THR A 1 184 ? 4.234 -22.203 -13.086 1 88.44 184 THR A N 1
ATOM 1415 C CA . THR A 1 184 ? 3.225 -22.891 -13.883 1 88.44 184 THR A CA 1
ATOM 1416 C C . THR A 1 184 ? 2.965 -22.156 -15.188 1 88.44 184 THR A C 1
ATOM 1418 O O . THR A 1 184 ? 2.777 -22.781 -16.234 1 88.44 184 THR A O 1
ATOM 1421 N N . LYS A 1 185 ? 2.99 -20.844 -15.172 1 82.25 185 LYS A N 1
ATOM 1422 C CA . LYS A 1 185 ? 2.633 -20.031 -16.344 1 82.25 185 LYS A CA 1
ATOM 1423 C C . LYS A 1 185 ? 3.787 -19.984 -17.344 1 82.25 185 LYS A C 1
ATOM 1425 O O . LYS A 1 185 ? 3.564 -19.828 -18.547 1 82.25 185 LYS A O 1
ATOM 1430 N N . PHE A 1 186 ? 4.938 -20.125 -16.906 1 73.81 186 PHE A N 1
ATOM 1431 C CA . PHE A 1 186 ? 6.047 -19.875 -17.828 1 73.81 186 PHE A CA 1
ATOM 1432 C C . PHE A 1 186 ? 6.965 -21.078 -17.906 1 73.81 186 PHE A C 1
ATOM 1434 O O . PHE A 1 186 ? 7.992 -21.047 -18.578 1 73.81 186 PHE A O 1
ATOM 1441 N N . HIS A 1 187 ? 6.723 -22.156 -17.188 1 67.19 187 HIS A N 1
ATOM 1442 C CA . HIS A 1 187 ? 7.348 -23.453 -17.438 1 67.19 187 HIS A CA 1
ATOM 1443 C C . HIS A 1 187 ? 6.305 -24.5 -17.812 1 67.19 187 HIS A C 1
ATOM 1445 O O . HIS A 1 187 ? 5.18 -24.469 -17.312 1 67.19 187 HIS A O 1
ATOM 1451 N N . MET B 1 1 ? -39.125 21.688 -1.934 1 36 1 MET B N 1
ATOM 1452 C CA . MET B 1 1 ? -38.75 21.516 -0.531 1 36 1 MET B CA 1
ATOM 1453 C C . MET B 1 1 ? -37.25 21.219 -0.384 1 36 1 MET B C 1
ATOM 1455 O O . MET B 1 1 ? -36.688 20.5 -1.194 1 36 1 MET B O 1
ATOM 1459 N N . ARG B 1 2 ? -36.469 22.172 0.002 1 44.97 2 ARG B N 1
ATOM 1460 C CA . ARG B 1 2 ? -35 22.078 0.078 1 44.97 2 ARG B CA 1
ATOM 1461 C C . ARG B 1 2 ? 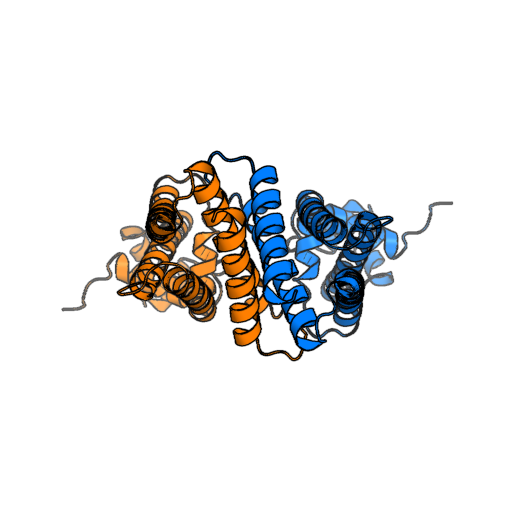-34.562 20.734 0.621 1 44.97 2 ARG B C 1
ATOM 1463 O O . ARG B 1 2 ? -34.969 20.328 1.715 1 44.97 2 ARG B O 1
ATOM 1470 N N . GLN B 1 3 ? -34.5 19.672 0.025 1 50.19 3 GLN B N 1
ATOM 1471 C CA . GLN B 1 3 ? -34.188 18.328 0.485 1 50.19 3 GLN B CA 1
ATOM 1472 C C . GLN B 1 3 ? -33.094 18.359 1.542 1 50.19 3 GLN B C 1
ATOM 1474 O O . GLN B 1 3 ? -32 18.906 1.307 1 50.19 3 GLN B O 1
ATOM 1479 N N . GLY B 1 4 ? -33.531 18.438 2.826 1 63 4 GLY B N 1
ATOM 1480 C CA . GLY B 1 4 ? -32.719 18.656 4.012 1 63 4 GLY B CA 1
ATOM 1481 C C . GLY B 1 4 ? -31.438 17.844 4.027 1 63 4 GLY B C 1
ATOM 1482 O O . GLY B 1 4 ? -31.344 16.812 3.355 1 63 4 GLY B O 1
ATOM 1483 N N . LEU B 1 5 ? -30.344 18.516 4.352 1 77.06 5 LEU B N 1
ATOM 1484 C CA . LEU B 1 5 ? -29.047 17.859 4.508 1 77.06 5 LEU B CA 1
ATOM 1485 C C . LEU B 1 5 ? -29.156 16.625 5.395 1 77.06 5 LEU B C 1
ATOM 1487 O O . LEU B 1 5 ? -29.703 16.688 6.492 1 77.06 5 LEU B O 1
ATOM 1491 N N . ASP B 1 6 ? -28.969 15.469 4.805 1 90.62 6 ASP B N 1
ATOM 1492 C CA . ASP B 1 6 ? -28.906 14.258 5.625 1 90.62 6 ASP B CA 1
ATOM 1493 C C . ASP B 1 6 ? -27.484 13.703 5.691 1 90.62 6 ASP B C 1
ATOM 1495 O O . ASP B 1 6 ? -26.578 14.25 5.07 1 90.62 6 ASP B O 1
ATOM 1499 N N . LYS B 1 7 ? -27.328 12.742 6.512 1 93.94 7 LYS B N 1
ATOM 1500 C CA . LYS B 1 7 ? -26 12.172 6.793 1 93.94 7 LYS B CA 1
ATOM 1501 C C . LYS B 1 7 ? -25.359 11.641 5.516 1 93.94 7 LYS B C 1
ATOM 1503 O O . LYS B 1 7 ? -24.156 11.82 5.309 1 93.94 7 LYS B O 1
ATOM 1508 N N . MET B 1 8 ? -26.188 11.109 4.68 1 95.88 8 MET B N 1
ATOM 1509 C CA . MET B 1 8 ? -25.656 10.539 3.439 1 95.88 8 MET B CA 1
ATOM 1510 C C . MET B 1 8 ? -25.141 11.625 2.514 1 95.88 8 MET B C 1
ATOM 1512 O O . MET B 1 8 ? -24.094 11.461 1.878 1 95.88 8 MET B O 1
ATOM 1516 N N . SER B 1 9 ? -25.828 12.711 2.436 1 95.94 9 SER B N 1
ATOM 1517 C CA . SER B 1 9 ? -25.375 13.828 1.618 1 95.94 9 SER B CA 1
ATOM 1518 C C . SER B 1 9 ? -24.062 14.406 2.154 1 95.94 9 SER B C 1
ATOM 1520 O O . SER B 1 9 ? -23.188 14.812 1.379 1 95.94 9 SER B O 1
ATOM 1522 N N . VAL B 1 10 ? -24 14.414 3.445 1 97.44 10 VAL B N 1
ATOM 1523 C CA . VAL B 1 10 ? -22.781 14.891 4.098 1 97.44 10 VAL B CA 1
ATOM 1524 C C . VAL B 1 10 ? -21.609 13.977 3.742 1 97.44 10 VAL B C 1
ATOM 1526 O O . VAL B 1 10 ? -20.547 14.453 3.344 1 97.44 10 VAL B O 1
ATOM 1529 N N . LEU B 1 11 ? -21.828 12.688 3.801 1 97.88 11 LEU B N 1
ATOM 1530 C CA . LEU B 1 11 ? -20.766 11.719 3.545 1 97.88 11 LEU B CA 1
ATOM 1531 C C . LEU B 1 11 ? -20.375 11.727 2.072 1 97.88 11 LEU B C 1
ATOM 1533 O O . LEU B 1 11 ? -19.188 11.609 1.747 1 97.88 11 LEU B O 1
ATOM 1537 N N . LYS B 1 12 ? -21.344 11.906 1.199 1 98.25 12 LYS B N 1
ATOM 1538 C CA . LYS B 1 12 ? -21.047 11.984 -0.228 1 98.25 12 LYS B CA 1
ATOM 1539 C C . LYS B 1 12 ? -20.188 13.211 -0.549 1 98.25 12 LYS B C 1
ATOM 1541 O O . LYS B 1 12 ? -19.234 13.133 -1.324 1 98.25 12 LYS B O 1
ATOM 1546 N N . ALA B 1 13 ? -20.531 14.273 0.063 1 98.31 13 ALA B N 1
ATOM 1547 C CA . ALA B 1 13 ? -19.75 15.492 -0.125 1 98.31 13 ALA B CA 1
ATOM 1548 C C . ALA B 1 13 ? -18.344 15.336 0.432 1 98.31 13 ALA B C 1
ATOM 1550 O O . ALA B 1 13 ? -17.375 15.773 -0.189 1 98.31 13 ALA B O 1
ATOM 1551 N N . ALA B 1 14 ? -18.234 14.719 1.594 1 98.31 14 ALA B N 1
ATOM 1552 C CA . ALA B 1 14 ? -16.938 14.461 2.203 1 98.31 14 ALA B CA 1
ATOM 1553 C C . ALA B 1 14 ? -16.078 13.562 1.309 1 98.31 14 ALA B C 1
ATOM 1555 O O . ALA B 1 14 ? -14.875 13.797 1.159 1 98.31 14 ALA B O 1
ATOM 1556 N N . ALA B 1 15 ? -16.719 12.57 0.726 1 98.5 15 ALA B N 1
ATOM 1557 C CA . ALA B 1 15 ? -16.031 11.648 -0.179 1 98.5 15 ALA B CA 1
ATOM 1558 C C . ALA B 1 15 ? -15.469 12.391 -1.39 1 98.5 15 ALA B C 1
ATOM 1560 O O . ALA B 1 15 ? -14.32 12.18 -1.779 1 98.5 15 ALA B O 1
ATOM 1561 N N . GLU B 1 16 ? -16.266 13.258 -1.934 1 98.56 16 GLU B N 1
ATOM 1562 C CA . GLU B 1 16 ? -15.844 14.047 -3.09 1 98.56 16 GLU B CA 1
ATOM 1563 C C . GLU B 1 16 ? -14.68 14.961 -2.738 1 98.56 16 GLU B C 1
ATOM 1565 O O . GLU B 1 16 ? -13.727 15.086 -3.514 1 98.56 16 GLU B O 1
ATOM 1570 N N . LEU B 1 17 ? -14.789 15.547 -1.606 1 98.25 17 LEU B N 1
ATOM 1571 C CA . LEU B 1 17 ? -13.711 16.422 -1.153 1 98.25 17 LEU B CA 1
ATOM 1572 C C . LEU B 1 17 ? -12.43 15.625 -0.928 1 98.25 17 LEU B C 1
ATOM 1574 O O . LEU B 1 17 ? -11.336 16.078 -1.297 1 98.25 17 LEU B O 1
ATOM 1578 N N . ALA B 1 18 ? -12.57 14.477 -0.309 1 97.81 18 ALA B N 1
ATOM 1579 C CA . ALA B 1 18 ? -11.414 13.609 -0.083 1 97.81 18 ALA B CA 1
ATOM 1580 C C . ALA B 1 18 ? -10.766 13.211 -1.403 1 97.81 18 ALA B C 1
ATOM 1582 O O . ALA B 1 18 ? -9.539 13.195 -1.519 1 97.81 18 ALA B O 1
ATOM 1583 N N . ASP B 1 19 ? -11.586 12.938 -2.367 1 98.38 19 ASP B N 1
ATOM 1584 C CA . ASP B 1 19 ? -11.078 12.531 -3.672 1 98.38 19 ASP B CA 1
ATOM 1585 C C . ASP B 1 19 ? -10.359 13.688 -4.363 1 98.38 19 ASP B C 1
ATOM 1587 O O . ASP B 1 19 ? -9.391 13.469 -5.098 1 98.38 19 ASP B O 1
ATOM 1591 N N . GLN B 1 20 ? -10.789 14.875 -4.125 1 97.5 20 GLN B N 1
ATOM 1592 C CA . GLN B 1 20 ? -10.242 16.062 -4.789 1 97.5 20 GLN B CA 1
ATOM 1593 C C . GLN B 1 20 ? -8.984 16.562 -4.078 1 97.5 20 GLN B C 1
ATOM 1595 O O . GLN B 1 20 ? -8.008 16.938 -4.727 1 97.5 20 GLN B O 1
ATOM 1600 N N . GLU B 1 21 ? -9.031 16.484 -2.707 1 96.19 21 GLU B N 1
ATOM 1601 C CA . GLU B 1 21 ? -8 17.203 -1.961 1 96.19 21 GLU B CA 1
ATOM 1602 C C . GLU B 1 21 ? -7.172 16.234 -1.112 1 96.19 21 GLU B C 1
ATOM 1604 O O . GLU B 1 21 ? -6.117 16.609 -0.596 1 96.19 21 GLU B O 1
ATOM 1609 N N . GLY B 1 22 ? -7.621 15.062 -1.03 1 95.31 22 GLY B N 1
ATOM 1610 C CA . GLY B 1 22 ? -6.98 14.117 -0.133 1 95.31 22 GLY B CA 1
ATOM 1611 C C . GLY B 1 22 ? -7.715 13.945 1.183 1 95.31 22 GLY B C 1
ATOM 1612 O O . GLY B 1 22 ? -8.25 14.914 1.728 1 95.31 22 GLY B O 1
ATOM 1613 N N . PHE B 1 23 ? -7.672 12.773 1.688 1 95.94 23 PHE B N 1
ATOM 1614 C CA . PHE B 1 23 ? -8.383 12.43 2.914 1 95.94 23 PHE B CA 1
ATOM 1615 C C . PHE B 1 23 ? -7.84 13.219 4.094 1 95.94 23 PHE B C 1
ATOM 1617 O O . PHE B 1 23 ? -8.609 13.703 4.93 1 95.94 23 PHE B O 1
ATOM 1624 N N . GLU B 1 24 ? -6.539 13.414 4.137 1 91.62 24 GLU B N 1
ATOM 1625 C CA . GLU B 1 24 ? -5.895 14.078 5.266 1 91.62 24 GLU B CA 1
ATOM 1626 C C . GLU B 1 24 ? -6.238 15.562 5.301 1 91.62 24 GLU B C 1
ATOM 1628 O O . GLU B 1 24 ? -6.148 16.203 6.348 1 91.62 24 GLU B O 1
ATOM 1633 N N . GLN B 1 25 ? -6.68 16.062 4.23 1 94.38 25 GLN B N 1
ATOM 1634 C CA . GLN B 1 25 ? -6.965 17.484 4.133 1 94.38 25 GLN B CA 1
ATOM 1635 C C . GLN B 1 25 ? -8.422 17.781 4.484 1 94.38 25 GLN B C 1
ATOM 1637 O O . GLN B 1 25 ? -8.812 18.953 4.621 1 94.38 25 GLN B O 1
ATOM 1642 N N . LEU B 1 26 ? -9.172 16.781 4.645 1 96.06 26 LEU B N 1
ATOM 1643 C CA . LEU B 1 26 ? -10.586 16.938 4.965 1 96.06 26 LEU B CA 1
ATOM 1644 C C . LEU B 1 26 ? -10.758 17.656 6.297 1 96.06 26 LEU B C 1
ATOM 1646 O O . LEU B 1 26 ? -10.102 17.312 7.285 1 96.06 26 LEU B O 1
ATOM 1650 N N . SER B 1 27 ? -11.602 18.734 6.297 1 97.19 27 SER B N 1
ATOM 1651 C CA . SER B 1 27 ? -11.953 19.469 7.512 1 97.19 27 SER B CA 1
ATOM 1652 C C . SER B 1 27 ? -13.445 19.781 7.555 1 97.19 27 SER B C 1
ATOM 1654 O O . SER B 1 27 ? -14.117 19.766 6.52 1 97.19 27 SER B O 1
ATOM 1656 N N . LEU B 1 28 ? -13.906 20.047 8.773 1 97.75 28 LEU B N 1
ATOM 1657 C CA . LEU B 1 28 ? -15.305 20.422 8.906 1 97.75 28 LEU B CA 1
ATOM 1658 C C . LEU B 1 28 ? -15.57 21.75 8.188 1 97.75 28 LEU B C 1
ATOM 1660 O O . LEU B 1 28 ? -16.625 21.922 7.57 1 97.75 28 LEU B O 1
ATOM 1664 N N . ALA B 1 29 ? -14.594 22.594 8.227 1 97.62 29 ALA B N 1
ATOM 1665 C CA . ALA B 1 29 ? -14.734 23.906 7.574 1 97.62 29 ALA B CA 1
ATOM 1666 C C . ALA B 1 29 ? -14.859 23.75 6.059 1 97.62 29 ALA B C 1
ATOM 1668 O O . ALA B 1 29 ? -15.758 24.328 5.445 1 97.62 29 ALA B O 1
ATOM 1669 N N . SER B 1 30 ? -13.977 22.969 5.418 1 97.31 30 SER B N 1
ATOM 1670 C CA . SER B 1 30 ? -14.016 22.766 3.973 1 97.31 30 SER B CA 1
ATOM 1671 C C . SER B 1 30 ? -15.289 22.047 3.549 1 97.31 30 SER B C 1
ATOM 1673 O O . SER B 1 30 ? -15.844 22.312 2.482 1 97.31 30 SER B O 1
ATOM 1675 N N . LEU B 1 31 ? -15.742 21.141 4.371 1 98.25 31 LEU B N 1
ATOM 1676 C CA . LEU B 1 31 ? -16.969 20.391 4.074 1 98.25 31 LEU B CA 1
ATOM 1677 C C . LEU B 1 31 ? -18.188 21.312 4.141 1 98.25 31 LEU B C 1
ATOM 1679 O O . LEU B 1 31 ? -19.047 21.266 3.258 1 98.25 31 LEU B O 1
ATOM 1683 N N . ALA B 1 32 ? -18.219 22.109 5.188 1 97.88 32 ALA B N 1
ATOM 1684 C CA . ALA B 1 32 ? -19.312 23.078 5.312 1 97.88 32 ALA B CA 1
ATOM 1685 C C . ALA B 1 32 ? -19.344 24.016 4.113 1 97.88 32 ALA B C 1
ATOM 1687 O O . ALA B 1 32 ? -20.422 24.297 3.57 1 97.88 32 ALA B O 1
ATOM 1688 N N . LYS B 1 33 ? -18.219 24.453 3.709 1 97.75 33 LYS B N 1
ATOM 1689 C CA . LYS B 1 33 ? -18.109 25.328 2.549 1 97.75 33 LYS B CA 1
ATOM 1690 C C . LYS B 1 33 ? -18.641 24.641 1.292 1 97.75 33 LYS B C 1
ATOM 1692 O O . LYS B 1 33 ? -19.406 25.234 0.539 1 97.75 33 LYS B O 1
ATOM 1697 N N . LYS B 1 34 ? -18.297 23.406 1.078 1 96.75 34 LYS B N 1
ATOM 1698 C CA . LYS B 1 34 ? -18.75 22.656 -0.088 1 96.75 34 LYS B CA 1
ATOM 1699 C C . LYS B 1 34 ? -20.266 22.5 -0.085 1 96.75 34 LYS B C 1
ATOM 1701 O O . LYS B 1 34 ? -20.906 22.562 -1.138 1 96.75 34 LYS B O 1
ATOM 1706 N N . LEU B 1 35 ? -20.797 22.297 1.086 1 97.31 35 LEU B N 1
ATOM 1707 C CA . LEU B 1 35 ? -22.234 22.062 1.235 1 97.31 35 LEU B CA 1
ATOM 1708 C C . LEU B 1 35 ? -22.984 23.375 1.329 1 97.31 35 LEU B C 1
ATOM 1710 O O . LEU B 1 35 ? -24.219 23.391 1.357 1 97.31 35 LEU B O 1
ATOM 1714 N N . GLN B 1 36 ? -22.219 24.438 1.408 1 97.25 36 GLN B N 1
ATOM 1715 C CA . GLN B 1 36 ? -22.797 25.781 1.521 1 97.25 36 GLN B CA 1
ATOM 1716 C C . GLN B 1 36 ? -23.688 25.891 2.766 1 97.25 36 GLN B C 1
ATOM 1718 O O . GLN B 1 36 ? -24.828 26.359 2.688 1 97.25 36 GLN B O 1
ATOM 1723 N N . ILE B 1 37 ? -23.109 25.484 3.879 1 96.75 37 ILE B N 1
ATOM 1724 C CA . ILE B 1 37 ? -23.75 25.609 5.18 1 96.75 37 ILE B CA 1
ATOM 1725 C C . ILE B 1 37 ? -22.75 26.109 6.215 1 96.75 37 ILE B C 1
ATOM 1727 O O . ILE B 1 37 ? -21.578 26.266 5.918 1 96.75 37 ILE B O 1
ATOM 1731 N N . ARG B 1 38 ? -23.344 26.406 7.41 1 96.38 38 ARG B N 1
ATOM 1732 C CA . ARG B 1 38 ? -22.469 26.797 8.516 1 96.38 38 ARG B CA 1
ATOM 1733 C C . ARG B 1 38 ? -21.859 25.578 9.188 1 96.38 38 ARG B C 1
ATOM 1735 O O . ARG B 1 38 ? -22.516 24.531 9.297 1 96.38 38 ARG B O 1
ATOM 1742 N N . THR B 1 39 ? -20.641 25.609 9.625 1 96.38 39 THR B N 1
ATOM 1743 C CA . THR B 1 39 ? -19.906 24.5 10.227 1 96.38 39 THR B CA 1
ATOM 1744 C C . THR B 1 39 ? -20.703 23.891 11.375 1 96.38 39 THR B C 1
ATOM 1746 O O . THR B 1 39 ? -20.828 22.672 11.477 1 96.38 39 THR B O 1
ATOM 1749 N N . PRO B 1 40 ? -21.375 24.688 12.227 1 95.56 40 PRO B N 1
ATOM 1750 C CA . PRO B 1 40 ? -22.125 24.094 13.344 1 95.56 40 PRO B CA 1
ATOM 1751 C C . PRO B 1 40 ? -23.266 23.203 12.875 1 95.56 40 PRO B C 1
ATOM 1753 O O . PRO B 1 40 ? -23.672 22.281 13.602 1 95.56 40 PRO B O 1
ATOM 1756 N N . SER B 1 41 ? -23.766 23.406 11.766 1 94.75 41 SER B N 1
ATOM 1757 C CA . SER B 1 41 ? -24.844 22.594 11.211 1 94.75 41 SER B CA 1
ATOM 1758 C C . SER B 1 41 ? -24.391 21.156 10.984 1 94.75 41 SER B C 1
ATOM 1760 O O . SER B 1 41 ? -25.219 20.234 10.961 1 94.75 41 SER B O 1
ATOM 1762 N N . LEU B 1 42 ? -23.094 20.938 10.789 1 96 42 LEU B N 1
ATOM 1763 C CA . LEU B 1 42 ? -22.547 19.609 10.531 1 96 42 LEU B CA 1
ATOM 1764 C C . LEU B 1 42 ? -22.625 18.734 11.781 1 96 42 LEU B C 1
ATOM 1766 O O . LEU B 1 42 ? -22.734 17.516 11.688 1 96 42 LEU B O 1
ATOM 1770 N N . TYR B 1 43 ? -22.688 19.359 12.938 1 94.62 43 TYR B N 1
ATOM 1771 C CA . TYR B 1 43 ? -22.656 18.641 14.203 1 94.62 43 TYR B CA 1
ATOM 1772 C C . TYR B 1 43 ? -23.969 17.906 14.445 1 94.62 43 TYR B C 1
ATOM 1774 O O . TYR B 1 43 ? -24.047 17.016 15.305 1 94.62 43 TYR B O 1
ATOM 1782 N N . ASN B 1 44 ? -24.938 18.219 13.672 1 94.25 44 ASN B N 1
ATOM 1783 C CA . ASN B 1 44 ? -26.203 17.484 13.703 1 94.25 44 ASN B CA 1
ATOM 1784 C C . ASN B 1 44 ? -26.078 16.109 13.031 1 94.25 44 ASN B C 1
ATOM 1786 O O . ASN B 1 44 ? -26.906 15.234 13.227 1 94.25 44 ASN B O 1
ATOM 1790 N N . HIS B 1 45 ? -24.984 15.984 12.32 1 94.94 45 HIS B N 1
ATOM 1791 C CA . HIS B 1 45 ? -24.875 14.805 11.469 1 94.94 45 HIS B CA 1
ATOM 1792 C C . HIS B 1 45 ? -23.609 14.016 11.789 1 94.94 45 HIS B C 1
ATOM 1794 O O . HIS B 1 45 ? -23.547 12.805 11.539 1 94.94 45 HIS B O 1
ATOM 1800 N N . VAL B 1 46 ? -22.594 14.68 12.234 1 95.44 46 VAL B N 1
ATOM 1801 C CA . VAL B 1 46 ? -21.328 14.031 12.547 1 95.44 46 VAL B CA 1
ATOM 1802 C C . VAL B 1 46 ? -20.797 14.555 13.883 1 95.44 46 VAL B C 1
ATOM 1804 O O . VAL B 1 46 ? -21 15.719 14.227 1 95.44 46 VAL B O 1
ATOM 1807 N N . HIS B 1 47 ? -20.094 13.711 14.594 1 94.69 47 HIS B N 1
ATOM 1808 C CA . HIS B 1 47 ? -19.547 14.055 15.906 1 94.69 47 HIS B CA 1
ATOM 1809 C C . HIS B 1 47 ? -18.125 14.594 15.781 1 94.69 47 HIS B C 1
ATOM 1811 O O . HIS B 1 47 ? -17.172 13.945 16.219 1 94.69 47 HIS B O 1
ATOM 1817 N N . GLY B 1 48 ? -18.031 15.773 15.188 1 95.44 48 GLY B N 1
ATOM 1818 C CA . GLY B 1 48 ? -16.734 16.375 14.992 1 95.44 48 GLY B CA 1
ATOM 1819 C C . GLY B 1 48 ? -15.938 15.727 13.867 1 95.44 48 GLY B C 1
ATOM 1820 O O . GLY B 1 48 ? -16.469 14.898 13.125 1 95.44 48 GLY B O 1
ATOM 1821 N N . LEU B 1 49 ? -14.703 16.172 13.734 1 95.44 49 LEU B N 1
ATOM 1822 C CA . LEU B 1 49 ? -13.867 15.68 12.648 1 95.44 49 LEU B CA 1
ATOM 1823 C C . LEU B 1 49 ? -13.555 14.195 12.836 1 95.44 49 LEU B C 1
ATOM 1825 O O . LEU B 1 49 ? -13.633 13.422 11.883 1 95.44 49 LEU B O 1
ATOM 1829 N N . PRO B 1 50 ? -13.297 13.766 14.086 1 94.25 50 PRO B N 1
ATOM 1830 C CA . PRO B 1 50 ? -13.078 12.328 14.273 1 94.25 50 PRO B CA 1
ATOM 1831 C C . PRO B 1 50 ? -14.297 11.492 13.898 1 94.25 50 PRO B C 1
ATOM 1833 O O . PRO B 1 50 ? -14.164 10.43 13.281 1 94.25 50 PRO B O 1
ATOM 1836 N N . GLY B 1 51 ? -15.406 11.984 14.273 1 94.75 51 GLY B N 1
ATOM 1837 C CA . GLY B 1 51 ? -16.625 11.289 13.906 1 94.75 51 GLY B CA 1
ATOM 1838 C C . GLY B 1 51 ? -16.875 11.266 12.414 1 94.75 51 GLY B C 1
ATOM 1839 O O . GLY B 1 51 ? -17.312 10.242 11.867 1 94.75 51 GLY B O 1
ATOM 1840 N N . LEU B 1 52 ? -16.656 12.391 11.727 1 96.12 52 LEU B N 1
ATOM 1841 C CA . LEU B 1 52 ? -16.781 12.453 10.273 1 96.12 52 LEU B CA 1
ATOM 1842 C C . LEU B 1 52 ? -15.852 11.445 9.602 1 96.12 52 LEU B C 1
ATOM 1844 O O . LEU B 1 52 ? -16.266 10.711 8.703 1 96.12 52 LEU B O 1
ATOM 1848 N N . LYS B 1 53 ? -14.609 11.383 10.047 1 96 53 LYS B N 1
ATOM 1849 C CA . LYS B 1 53 ? -13.633 10.484 9.445 1 96 53 LYS B CA 1
ATOM 1850 C C . LYS B 1 53 ? -14.016 9.023 9.672 1 96 53 LYS B C 1
ATOM 1852 O O . LYS B 1 53 ? -13.867 8.188 8.773 1 96 53 LYS B O 1
ATOM 1857 N N . LYS B 1 54 ? -14.5 8.734 10.828 1 95.25 54 LYS B N 1
ATOM 1858 C CA . LYS B 1 54 ? -14.977 7.387 11.109 1 95.25 54 LYS B CA 1
ATOM 1859 C C . LYS B 1 54 ? -16.125 7.004 10.188 1 95.25 54 LYS B C 1
ATOM 1861 O O . LYS B 1 54 ? -16.109 5.93 9.586 1 95.25 54 LYS B O 1
ATOM 1866 N N . GLU B 1 55 ? -17.094 7.883 10.117 1 95.75 55 GLU B N 1
ATOM 1867 C CA . GLU B 1 55 ? -18.25 7.598 9.289 1 95.75 55 GLU B CA 1
ATOM 1868 C C . GLU B 1 55 ? -17.875 7.496 7.816 1 95.75 55 GLU B C 1
ATOM 1870 O O . GLU B 1 55 ? -18.438 6.695 7.074 1 95.75 55 GLU B O 1
ATOM 1875 N N . LEU B 1 56 ? -16.969 8.32 7.426 1 97 56 LEU B N 1
ATOM 1876 C CA . LEU B 1 56 ? -16.5 8.266 6.047 1 97 56 LEU B CA 1
ATOM 1877 C C . LEU B 1 56 ? -15.766 6.949 5.773 1 97 56 LEU B C 1
ATOM 1879 O O . LEU B 1 56 ? -15.891 6.379 4.688 1 97 56 LEU B O 1
ATOM 1883 N N . ALA B 1 57 ? -15 6.469 6.715 1 96.69 57 ALA B N 1
ATOM 1884 C CA . ALA B 1 57 ? -14.336 5.18 6.582 1 96.69 57 ALA B CA 1
ATOM 1885 C C . ALA B 1 57 ? -15.344 4.055 6.391 1 96.69 57 ALA B C 1
ATOM 1887 O O . ALA B 1 57 ? -15.188 3.211 5.504 1 96.69 57 ALA B O 1
ATOM 1888 N N . CYS B 1 58 ? -16.375 4.051 7.18 1 96.69 58 CYS B N 1
ATOM 1889 C CA . CYS B 1 58 ? -17.438 3.051 7.047 1 96.69 58 CYS B CA 1
ATOM 1890 C C . CYS B 1 58 ? -18.109 3.152 5.684 1 96.69 58 CYS B C 1
ATOM 1892 O O . CYS B 1 58 ? -18.328 2.139 5.016 1 96.69 58 CYS B O 1
ATOM 1894 N N . TYR B 1 59 ? -18.391 4.363 5.328 1 97.38 59 TYR B N 1
ATOM 1895 C CA . TYR B 1 59 ? -19 4.609 4.023 1 97.38 59 TYR B CA 1
ATOM 1896 C C . TYR B 1 59 ? -18.109 4.09 2.904 1 97.38 59 TYR B C 1
ATOM 1898 O O . TYR B 1 59 ? -18.594 3.449 1.965 1 97.38 59 TYR B O 1
ATOM 1906 N N . ALA B 1 60 ? -16.859 4.371 2.98 1 98.12 60 ALA B N 1
ATOM 1907 C CA . ALA B 1 60 ? -15.883 3.959 1.973 1 98.12 60 ALA B CA 1
ATOM 1908 C C . ALA B 1 60 ? -15.828 2.438 1.849 1 98.12 60 ALA B C 1
ATOM 1910 O O . ALA B 1 60 ? -15.836 1.898 0.74 1 98.12 60 ALA B O 1
ATOM 1911 N N . LEU B 1 61 ? -15.797 1.75 2.953 1 97.69 61 LEU B N 1
ATOM 1912 C CA . LEU B 1 61 ? -15.734 0.293 2.967 1 97.69 61 LEU B CA 1
ATOM 1913 C C . LEU B 1 61 ? -17 -0.311 2.369 1 97.69 61 LEU B C 1
ATOM 1915 O O . LEU B 1 61 ? -16.938 -1.28 1.61 1 97.69 61 LEU B O 1
ATOM 1919 N N . ARG B 1 62 ? -18.094 0.263 2.723 1 98 62 ARG B N 1
ATOM 1920 C CA . ARG B 1 62 ? -19.359 -0.239 2.186 1 98 62 ARG B CA 1
ATOM 1921 C C . ARG B 1 62 ? -19.438 -0.007 0.681 1 98 62 ARG B C 1
ATOM 1923 O O . ARG B 1 62 ? -19.906 -0.875 -0.061 1 98 62 ARG B O 1
ATOM 1930 N N . LYS B 1 63 ? -19.016 1.117 0.26 1 98.56 63 LYS B N 1
ATOM 1931 C CA . LYS B 1 63 ? -19 1.408 -1.171 1 98.56 63 LYS B CA 1
ATOM 1932 C C . LYS B 1 63 ? -18.062 0.472 -1.916 1 98.56 63 LYS B C 1
ATOM 1934 O O . LYS B 1 63 ? -18.359 0.021 -3.021 1 98.56 63 LYS B O 1
ATOM 1939 N N . LEU B 1 64 ? -16.906 0.198 -1.354 1 98.69 64 LEU B N 1
ATOM 1940 C CA . LEU B 1 64 ? -15.969 -0.764 -1.933 1 98.69 64 LEU B CA 1
ATOM 1941 C C . LEU B 1 64 ? -16.609 -2.148 -2.021 1 98.69 64 LEU B C 1
ATOM 1943 O O . LEU B 1 64 ? -16.531 -2.801 -3.066 1 98.69 64 LEU B O 1
ATOM 1947 N N . LYS B 1 65 ? -17.266 -2.537 -0.931 1 98.75 65 LYS B N 1
ATOM 1948 C CA . LYS B 1 65 ? -17.938 -3.83 -0.923 1 98.75 65 LYS B CA 1
ATOM 1949 C C . LYS B 1 65 ? -18.969 -3.916 -2.037 1 98.75 65 LYS B C 1
ATOM 1951 O O . LYS B 1 65 ? -19.031 -4.914 -2.758 1 98.75 65 LYS B O 1
ATOM 1956 N N . GLU B 1 66 ? -19.734 -2.857 -2.178 1 98.69 66 GLU B N 1
ATOM 1957 C CA . GLU B 1 66 ? -20.75 -2.816 -3.221 1 98.69 66 GLU B CA 1
ATOM 1958 C C . GLU B 1 66 ? -20.125 -2.92 -4.609 1 98.69 66 GLU B C 1
ATOM 1960 O O . GLU B 1 66 ? -20.641 -3.631 -5.477 1 98.69 66 GLU B O 1
ATOM 1965 N N . THR B 1 67 ? -19.062 -2.219 -4.832 1 98.81 67 THR B N 1
ATOM 1966 C CA . THR B 1 67 ? -18.344 -2.244 -6.098 1 98.81 67 THR B CA 1
ATOM 1967 C C . THR B 1 67 ? -17.844 -3.65 -6.406 1 98.81 67 THR B C 1
ATOM 1969 O O . THR B 1 67 ? -17.984 -4.137 -7.531 1 98.81 67 THR B O 1
ATOM 1972 N N . LEU B 1 68 ? -17.281 -4.34 -5.418 1 98.88 68 LEU B N 1
ATOM 1973 C CA . LEU B 1 68 ? -16.75 -5.688 -5.598 1 98.88 68 LEU B CA 1
ATOM 1974 C C . LEU B 1 68 ? -17.875 -6.688 -5.836 1 98.88 68 LEU B C 1
ATOM 1976 O O . LEU B 1 68 ? -17.75 -7.574 -6.688 1 98.88 68 LEU B O 1
ATOM 1980 N N . ALA B 1 69 ? -18.969 -6.516 -5.066 1 98.81 69 ALA B N 1
ATOM 1981 C CA . ALA B 1 69 ? -20.109 -7.406 -5.219 1 98.81 69 ALA B CA 1
ATOM 1982 C C . ALA B 1 69 ? -20.703 -7.309 -6.629 1 98.81 69 ALA B C 1
ATOM 1984 O O . ALA B 1 69 ? -21.031 -8.328 -7.238 1 98.81 69 ALA B O 1
ATOM 1985 N N . GLU B 1 70 ? -20.797 -6.117 -7.121 1 98.81 70 GLU B N 1
ATOM 1986 C CA . GLU B 1 70 ? -21.312 -5.91 -8.469 1 98.81 70 GLU B CA 1
ATOM 1987 C C . GLU B 1 70 ? -20.406 -6.551 -9.516 1 98.81 70 GLU B C 1
ATOM 1989 O O . GLU B 1 70 ? -20.891 -7.113 -10.5 1 98.81 70 GLU B O 1
ATOM 1994 N N . ALA B 1 71 ? -19.141 -6.531 -9.312 1 98.75 71 ALA B N 1
ATOM 1995 C CA . ALA B 1 71 ? -18.141 -6.988 -10.273 1 98.75 71 ALA B CA 1
ATOM 1996 C C . ALA B 1 71 ? -18.203 -8.508 -10.445 1 98.75 71 ALA B C 1
ATOM 1998 O O . ALA B 1 71 ? -17.703 -9.047 -11.438 1 98.75 71 ALA B O 1
ATOM 1999 N N . VAL B 1 72 ? -18.781 -9.242 -9.477 1 98.38 72 VAL B N 1
ATOM 2000 C CA . VAL B 1 72 ? -18.688 -10.695 -9.523 1 98.38 72 VAL B CA 1
ATOM 2001 C C . VAL B 1 72 ? -20.047 -11.289 -9.922 1 98.38 72 VAL B C 1
ATOM 2003 O O . VAL B 1 72 ? -20.203 -12.508 -9.977 1 98.38 72 VAL B O 1
ATOM 2006 N N . ILE B 1 73 ? -21.062 -10.414 -10.102 1 98.5 73 ILE B N 1
ATOM 2007 C CA . ILE B 1 73 ? -22.359 -10.906 -10.508 1 98.5 73 ILE B CA 1
ATOM 2008 C C . ILE B 1 73 ? -22.234 -11.758 -11.773 1 98.5 73 ILE B C 1
ATOM 2010 O O . ILE B 1 73 ? -21.656 -11.32 -12.766 1 98.5 73 ILE B O 1
ATOM 2014 N N . GLY B 1 74 ? -22.688 -13.008 -11.734 1 98.06 74 GLY B N 1
ATOM 2015 C CA . GLY B 1 74 ? -22.688 -13.906 -12.875 1 98.06 74 GLY B CA 1
ATOM 2016 C C . GLY B 1 74 ? -21.344 -14.562 -13.125 1 98.06 74 GLY B C 1
ATOM 2017 O O . GLY B 1 74 ? -21.125 -15.172 -14.172 1 98.06 74 GLY B O 1
ATOM 2018 N N . LYS B 1 75 ? -20.422 -14.406 -12.18 1 98.44 75 LYS B N 1
ATOM 2019 C CA . LYS B 1 75 ? -19.078 -14.969 -12.352 1 98.44 75 LYS B CA 1
ATOM 2020 C C . LYS B 1 75 ? -18.719 -15.883 -11.18 1 98.44 75 LYS B C 1
ATOM 2022 O O . LYS B 1 75 ? -19.297 -15.781 -10.102 1 98.44 75 LYS B O 1
ATOM 2027 N N . SER B 1 76 ? -17.812 -16.797 -11.43 1 97.31 76 SER B N 1
ATOM 2028 C CA . SER B 1 76 ? -17.328 -17.719 -10.406 1 97.31 76 SER B CA 1
ATOM 2029 C C . SER B 1 76 ? -15.859 -18.062 -10.617 1 97.31 76 SER B C 1
ATOM 2031 O O . SER B 1 76 ? -15.297 -17.766 -11.672 1 97.31 76 SER B O 1
ATOM 2033 N N . GLY B 1 77 ? -15.219 -18.594 -9.602 1 95.38 77 GLY B N 1
ATOM 2034 C CA . GLY B 1 77 ? -13.852 -19.078 -9.719 1 95.38 77 GLY B CA 1
ATOM 2035 C C . GLY B 1 77 ? -12.867 -17.984 -10.117 1 95.38 77 GLY B C 1
ATOM 2036 O O . GLY B 1 77 ? -12.898 -16.891 -9.57 1 95.38 77 GLY B O 1
ATOM 2037 N N . ASP B 1 78 ? -11.992 -18.297 -11.078 1 96.44 78 ASP B N 1
ATOM 2038 C CA . ASP B 1 78 ? -10.922 -17.406 -11.484 1 96.44 78 ASP B CA 1
ATOM 2039 C C . ASP B 1 78 ? -11.484 -16.109 -12.07 1 96.44 78 ASP B C 1
ATOM 2041 O O . ASP B 1 78 ? -10.953 -15.023 -11.82 1 96.44 78 ASP B O 1
ATOM 2045 N N . GLU B 1 79 ? -12.516 -16.266 -12.844 1 97.81 79 GLU B N 1
ATOM 2046 C CA . GLU B 1 79 ? -13.117 -15.094 -13.469 1 97.81 79 GLU B CA 1
ATOM 2047 C C . GLU B 1 79 ? -13.633 -14.109 -12.422 1 97.81 79 GLU B C 1
ATOM 2049 O O . GLU B 1 79 ? -13.453 -12.891 -12.562 1 97.81 79 GLU B O 1
ATOM 2054 N N . ALA B 1 80 ? -14.266 -14.602 -11.375 1 98.62 80 ALA B N 1
ATOM 2055 C CA . ALA B 1 80 ? -14.789 -13.766 -10.297 1 98.62 80 ALA B CA 1
ATOM 2056 C C . ALA B 1 80 ? -13.664 -13.055 -9.555 1 98.62 80 ALA B C 1
ATOM 2058 O O . ALA B 1 80 ? -13.727 -11.852 -9.32 1 98.62 80 ALA B O 1
ATOM 2059 N N . LEU B 1 81 ? -12.602 -13.82 -9.234 1 98.62 81 LEU B N 1
ATOM 2060 C CA . LEU B 1 81 ? -11.5 -13.242 -8.484 1 98.62 81 LEU B CA 1
ATOM 2061 C C . LEU B 1 81 ? -10.75 -12.211 -9.32 1 98.62 81 LEU B C 1
ATOM 2063 O O . LEU B 1 81 ? -10.32 -11.172 -8.812 1 98.62 81 LEU B O 1
ATOM 2067 N N . HIS B 1 82 ? -10.594 -12.508 -10.586 1 98.56 82 HIS B N 1
ATOM 2068 C CA . HIS B 1 82 ? -10 -11.531 -11.492 1 98.56 82 HIS B CA 1
ATOM 2069 C C . HIS B 1 82 ? -10.836 -10.25 -11.547 1 98.56 82 HIS B C 1
ATOM 2071 O O . HIS B 1 82 ? -10.289 -9.148 -11.461 1 98.56 82 HIS B O 1
ATOM 2077 N N . SER B 1 83 ? -12.156 -10.383 -11.664 1 98.88 83 SER B N 1
ATOM 2078 C CA . SER B 1 83 ? -13.055 -9.234 -11.727 1 98.88 83 SER B CA 1
ATOM 2079 C C . SER B 1 83 ? -13 -8.422 -10.438 1 98.88 83 SER B C 1
ATOM 2081 O O . SER B 1 83 ? -13.078 -7.188 -10.477 1 98.88 83 SER B O 1
ATOM 2083 N N . ILE B 1 84 ? -12.859 -9.102 -9.336 1 98.81 84 ILE B N 1
ATOM 2084 C CA . ILE B 1 84 ? -12.719 -8.43 -8.047 1 98.81 84 ILE B CA 1
ATOM 2085 C C . ILE B 1 84 ? -11.445 -7.586 -8.047 1 98.81 84 ILE B C 1
ATOM 2087 O O . ILE B 1 84 ? -11.469 -6.418 -7.641 1 98.81 84 ILE B O 1
ATOM 2091 N N . GLY B 1 85 ? -10.328 -8.195 -8.484 1 98.88 85 GLY B N 1
ATOM 2092 C CA . GLY B 1 85 ? -9.062 -7.469 -8.523 1 98.88 85 GLY B CA 1
ATOM 2093 C C . GLY B 1 85 ? -9.117 -6.219 -9.375 1 98.88 85 GLY B C 1
ATOM 2094 O O . GLY B 1 85 ? -8.688 -5.145 -8.945 1 98.88 85 GLY B O 1
ATOM 2095 N N . VAL B 1 86 ? -9.664 -6.305 -10.539 1 98.88 86 VAL B N 1
ATOM 2096 C CA . VAL B 1 86 ? -9.773 -5.188 -11.477 1 98.88 86 VAL B CA 1
ATOM 2097 C C . VAL B 1 86 ? -10.688 -4.113 -10.891 1 98.88 86 VAL B C 1
ATOM 2099 O O . VAL B 1 86 ? -10.367 -2.922 -10.945 1 98.88 86 VAL B O 1
ATOM 2102 N N . ALA B 1 87 ? -11.812 -4.531 -10.273 1 98.94 87 ALA B N 1
ATOM 2103 C CA . ALA B 1 87 ? -12.758 -3.59 -9.68 1 98.94 87 ALA B CA 1
ATOM 2104 C C . ALA B 1 87 ? -12.125 -2.838 -8.516 1 98.94 87 ALA B C 1
ATOM 2106 O O . ALA B 1 87 ? -12.367 -1.64 -8.336 1 98.94 87 ALA B O 1
ATOM 2107 N N . TYR B 1 88 ? -11.391 -3.578 -7.719 1 98.94 88 TYR B N 1
ATOM 2108 C CA . TYR B 1 88 ? -10.703 -2.967 -6.586 1 98.94 88 TYR B CA 1
ATOM 2109 C C . TYR B 1 88 ? -9.766 -1.854 -7.055 1 98.94 88 TYR B C 1
ATOM 2111 O O . TYR B 1 88 ? -9.836 -0.727 -6.555 1 98.94 88 TYR B O 1
ATOM 2119 N N . VAL B 1 89 ? -8.93 -2.141 -8.031 1 98.94 89 VAL B N 1
ATOM 2120 C CA . VAL B 1 89 ? -7.965 -1.173 -8.547 1 98.94 89 VAL B CA 1
ATOM 2121 C C . VAL B 1 89 ? -8.703 -0.005 -9.195 1 98.94 89 VAL B C 1
ATOM 2123 O O . VAL B 1 89 ? -8.32 1.155 -9.016 1 98.94 89 VAL B O 1
ATO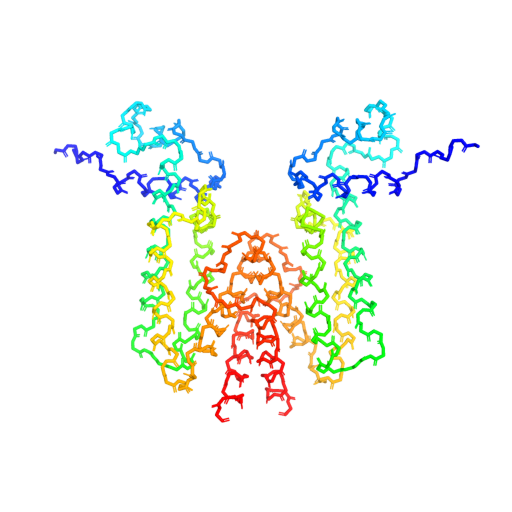M 2126 N N . SER B 1 90 ? -9.758 -0.255 -9.906 1 98.81 90 SER B N 1
ATOM 2127 C CA . SER B 1 90 ? -10.57 0.797 -10.508 1 98.81 90 SER B CA 1
ATOM 2128 C C . SER B 1 90 ? -11.172 1.709 -9.445 1 98.81 90 SER B C 1
ATOM 2130 O O . SER B 1 90 ? -11.258 2.924 -9.633 1 98.81 90 SER B O 1
ATOM 2132 N N . PHE B 1 91 ? -11.641 1.109 -8.359 1 98.88 91 PHE B N 1
ATOM 2133 C CA . PHE B 1 91 ? -12.18 1.888 -7.25 1 98.88 91 PHE B CA 1
ATOM 2134 C C . PHE B 1 91 ? -11.141 2.873 -6.727 1 98.88 91 PHE B C 1
ATOM 2136 O O . PHE B 1 91 ? -11.445 4.047 -6.508 1 98.88 91 PHE B O 1
ATOM 2143 N N . VAL B 1 92 ? -9.93 2.389 -6.52 1 98.75 92 VAL B N 1
ATOM 2144 C CA . VAL B 1 92 ? -8.859 3.236 -6.008 1 98.75 92 VAL B CA 1
ATOM 2145 C C . VAL B 1 92 ? -8.547 4.336 -7.02 1 98.75 92 VAL B C 1
ATOM 2147 O O . VAL B 1 92 ? -8.344 5.492 -6.641 1 98.75 92 VAL B O 1
ATOM 2150 N N . ARG B 1 93 ? -8.469 4.047 -8.359 1 98.56 93 ARG B N 1
ATOM 2151 C CA . ARG B 1 93 ? -8.227 5.027 -9.406 1 98.56 93 ARG B CA 1
ATOM 2152 C C . ARG B 1 93 ? -9.289 6.121 -9.398 1 98.56 93 ARG B C 1
ATOM 2154 O O . ARG B 1 93 ? -8.977 7.301 -9.57 1 98.56 93 ARG B O 1
ATOM 2161 N N . GLN B 1 94 ? -10.484 5.742 -9.109 1 98.44 94 GLN B N 1
ATOM 2162 C CA . GLN B 1 94 ? -11.617 6.664 -9.203 1 98.44 94 GLN B CA 1
ATOM 2163 C C . GLN B 1 94 ? -11.797 7.441 -7.902 1 98.44 94 GLN B C 1
ATOM 2165 O O . GLN B 1 94 ? -12.234 8.594 -7.914 1 98.44 94 GLN B O 1
ATOM 2170 N N . HIS B 1 95 ? -11.484 6.801 -6.797 1 98.5 95 HIS B N 1
ATOM 2171 C CA . HIS B 1 95 ? -11.758 7.355 -5.477 1 98.5 95 HIS B CA 1
ATOM 2172 C C . HIS B 1 95 ? -10.531 7.281 -4.578 1 98.5 95 HIS B C 1
ATOM 2174 O O . HIS B 1 95 ? -10.578 6.688 -3.502 1 98.5 95 HIS B O 1
ATOM 2180 N N . PRO B 1 96 ? -9.461 7.93 -5.008 1 98.06 96 PRO B N 1
ATOM 2181 C CA . PRO B 1 96 ? -8.219 7.793 -4.242 1 98.06 96 PRO B CA 1
ATOM 2182 C C . PRO B 1 96 ? -8.344 8.305 -2.809 1 98.06 96 PRO B C 1
ATOM 2184 O O . PRO B 1 96 ? -7.852 7.668 -1.876 1 98.06 96 PRO B O 1
ATOM 2187 N N . GLY B 1 97 ? -9.016 9.438 -2.609 1 97.88 97 GLY B N 1
ATOM 2188 C CA . GLY B 1 97 ? -9.195 9.969 -1.27 1 97.88 97 GLY B CA 1
ATOM 2189 C C . GLY B 1 97 ? -10.141 9.141 -0.424 1 97.88 97 GLY B C 1
ATOM 2190 O O . GLY B 1 97 ? -9.906 8.945 0.77 1 97.88 97 GLY B O 1
ATOM 2191 N N . LEU B 1 98 ? -11.219 8.727 -1.053 1 98.19 98 LEU B N 1
ATOM 2192 C CA . LEU B 1 98 ? -12.156 7.867 -0.346 1 98.19 98 LEU B CA 1
ATOM 2193 C C . LEU B 1 98 ? -11.492 6.559 0.067 1 98.19 98 LEU B C 1
ATOM 2195 O O . LEU B 1 98 ? -11.742 6.051 1.163 1 98.19 98 LEU B O 1
ATOM 2199 N N . TYR B 1 99 ? -10.672 6.023 -0.764 1 98.19 99 TYR B N 1
ATOM 2200 C CA . TYR B 1 99 ? -9.961 4.797 -0.417 1 98.19 99 TYR B CA 1
ATOM 2201 C C . TYR B 1 99 ? -9.023 5.027 0.763 1 98.19 99 TYR B C 1
ATOM 2203 O O . TYR B 1 99 ? -8.875 4.156 1.624 1 98.19 99 TYR B O 1
ATOM 2211 N N . GLU B 1 100 ? -8.336 6.133 0.768 1 96.44 100 GLU B N 1
ATOM 2212 C CA . GLU B 1 100 ? -7.484 6.457 1.91 1 96.44 100 GLU B CA 1
ATOM 2213 C C . GLU B 1 100 ? -8.281 6.426 3.213 1 96.44 100 GLU B C 1
ATOM 2215 O O . GLU B 1 100 ? -7.746 6.051 4.262 1 96.44 100 GLU B O 1
ATOM 2220 N N . ALA B 1 101 ? -9.555 6.727 3.158 1 96 101 ALA B N 1
ATOM 2221 C CA . ALA B 1 101 ? -10.406 6.742 4.344 1 96 101 ALA B CA 1
ATOM 2222 C C . ALA B 1 101 ? -10.578 5.34 4.922 1 96 101 ALA B C 1
ATOM 2224 O O . ALA B 1 101 ? -10.75 5.18 6.133 1 96 101 ALA B O 1
ATOM 2225 N N . THR B 1 102 ? -10.523 4.34 4.051 1 95.19 102 THR B N 1
ATOM 2226 C CA . THR B 1 102 ? -10.688 2.971 4.523 1 95.19 102 THR B CA 1
ATOM 2227 C C . THR B 1 102 ? -9.578 2.592 5.496 1 95.19 102 THR B C 1
ATOM 2229 O O . THR B 1 102 ? -9.734 1.665 6.297 1 95.19 102 THR B O 1
ATOM 2232 N N . MET B 1 103 ? -8.461 3.311 5.488 1 88 103 MET B N 1
ATOM 2233 C CA . MET B 1 103 ? -7.289 2.982 6.289 1 88 103 MET B CA 1
ATOM 2234 C C . MET B 1 103 ? -6.996 4.082 7.305 1 88 103 MET B C 1
ATOM 2236 O O . MET B 1 103 ? -6.125 3.928 8.164 1 88 103 MET B O 1
ATOM 2240 N N . GLY B 1 104 ? -7.676 5.145 7.207 1 76.31 104 GLY B N 1
ATOM 2241 C CA . GLY B 1 104 ? -7.316 6.344 7.953 1 76.31 104 GLY B CA 1
ATOM 2242 C C . GLY B 1 104 ? -8.133 6.527 9.219 1 76.31 104 GLY B C 1
ATOM 2243 O O . GLY B 1 104 ? -8.023 7.551 9.891 1 76.31 104 GLY B O 1
ATOM 2244 N N . ALA B 1 105 ? -8.828 5.551 9.516 1 72.38 105 ALA B N 1
ATOM 2245 C CA . ALA B 1 105 ? -9.688 5.734 10.688 1 72.38 105 ALA B CA 1
ATOM 2246 C C . ALA B 1 105 ? -8.859 5.844 11.961 1 72.38 105 ALA B C 1
ATOM 2248 O O . ALA B 1 105 ? -7.836 5.172 12.109 1 72.38 105 ALA B O 1
ATOM 2249 N N . PRO B 1 106 ? -9.383 6.734 12.758 1 71.62 106 PRO B N 1
ATOM 2250 C CA . PRO B 1 106 ? -8.641 7.027 13.984 1 71.62 106 PRO B CA 1
ATOM 2251 C C . PRO B 1 106 ? -8.406 5.789 14.852 1 71.62 106 PRO B C 1
ATOM 2253 O O . PRO B 1 106 ? -7.359 5.66 15.484 1 71.62 106 PRO B O 1
ATOM 2256 N N . ASP B 1 107 ? -9.438 4.938 14.867 1 80.75 107 ASP B N 1
ATOM 2257 C CA . ASP B 1 107 ? -9.32 3.727 15.68 1 80.75 107 ASP B CA 1
ATOM 2258 C C . ASP B 1 107 ? -9.453 2.475 14.812 1 80.75 107 ASP B C 1
ATOM 2260 O O . ASP B 1 107 ? -10.562 2.133 14.383 1 80.75 107 ASP B O 1
ATOM 2264 N N . PRO B 1 108 ? -8.383 1.811 14.641 1 74.81 108 PRO B N 1
ATOM 2265 C CA . PRO B 1 108 ? -8.461 0.618 13.797 1 74.81 108 PRO B CA 1
ATOM 2266 C C . PRO B 1 108 ? -9.336 -0.479 14.406 1 74.81 108 PRO B C 1
ATOM 2268 O O . PRO B 1 108 ? -9.742 -1.41 13.703 1 74.81 108 PRO B O 1
ATOM 2271 N N . LEU B 1 109 ? -9.656 -0.248 15.703 1 80 109 LEU B N 1
ATOM 2272 C CA . LEU B 1 109 ? -10.43 -1.281 16.375 1 80 109 LEU B CA 1
ATOM 2273 C C . LEU B 1 109 ? -11.883 -0.853 16.547 1 80 109 LEU B C 1
ATOM 2275 O O . LEU B 1 109 ? -12.656 -1.509 17.25 1 80 109 LEU B O 1
ATOM 2279 N N . ASP B 1 110 ? -12.18 0.17 15.883 1 89.94 110 ASP B N 1
ATOM 2280 C CA . ASP B 1 110 ? -13.578 0.583 15.922 1 89.94 110 ASP B CA 1
ATOM 2281 C C . ASP B 1 110 ? -14.492 -0.521 15.391 1 89.94 110 ASP B C 1
ATOM 2283 O O . ASP B 1 110 ? -14.281 -1.03 14.289 1 89.94 110 ASP B O 1
ATOM 2287 N N . SER B 1 111 ? -15.477 -0.817 16.141 1 92.12 111 SER B N 1
ATOM 2288 C CA . SER B 1 111 ? -16.312 -1.982 15.852 1 92.12 111 SER B CA 1
ATOM 2289 C C . SER B 1 111 ? -17.078 -1.799 14.547 1 92.12 111 SER B C 1
ATOM 2291 O O . SER B 1 111 ? -17.297 -2.76 13.812 1 92.12 111 SER B O 1
ATOM 2293 N N . ASP B 1 112 ? -17.547 -0.56 14.266 1 94.12 112 ASP B N 1
ATOM 2294 C CA . ASP B 1 112 ? -18.297 -0.304 13.039 1 94.12 112 ASP B CA 1
ATOM 2295 C C . ASP B 1 112 ? -17.406 -0.461 11.805 1 94.12 112 ASP B C 1
ATOM 2297 O O . ASP B 1 112 ? -17.828 -1.03 10.797 1 94.12 112 ASP B O 1
ATOM 2301 N N . ILE B 1 113 ? -16.25 -0.006 11.906 1 93.56 113 ILE B N 1
ATOM 2302 C CA . ILE B 1 113 ? -15.297 -0.104 10.812 1 93.56 113 ILE B CA 1
ATOM 2303 C C . ILE B 1 113 ? -14.914 -1.566 10.594 1 93.56 113 ILE B C 1
ATOM 2305 O O . ILE B 1 113 ? -14.891 -2.043 9.453 1 93.56 113 ILE B O 1
ATOM 2309 N N . GLN B 1 114 ? -14.711 -2.248 11.695 1 93 114 GLN B N 1
ATOM 2310 C CA . GLN B 1 114 ? -14.383 -3.668 11.602 1 93 114 GLN B CA 1
ATOM 2311 C C . GLN B 1 114 ? -15.523 -4.449 10.945 1 93 114 GLN B C 1
ATOM 2313 O O . GLN B 1 114 ? -15.281 -5.324 10.117 1 93 114 GLN B O 1
ATOM 2318 N N . ALA B 1 115 ? -16.703 -4.121 11.383 1 95.19 115 ALA B N 1
ATOM 2319 C CA . ALA B 1 115 ? -17.859 -4.812 10.828 1 95.19 115 ALA B CA 1
ATOM 2320 C C . ALA B 1 115 ? -17.969 -4.582 9.328 1 95.19 115 ALA B C 1
ATOM 2322 O O . ALA B 1 115 ? -18.25 -5.516 8.57 1 95.19 115 ALA B O 1
ATOM 2323 N N . ALA B 1 116 ? -17.766 -3.342 8.867 1 95.06 116 ALA B N 1
ATOM 2324 C CA . ALA B 1 116 ? -17.812 -3.014 7.441 1 95.06 116 ALA B CA 1
ATOM 2325 C C . ALA B 1 116 ? -16.734 -3.756 6.668 1 95.06 116 ALA B C 1
ATOM 2327 O O . ALA B 1 116 ? -16.984 -4.305 5.594 1 95.06 116 ALA B O 1
ATOM 2328 N N . GLY B 1 117 ? -15.539 -3.814 7.188 1 95.31 117 GLY B N 1
ATOM 2329 C CA . GLY B 1 117 ? -14.453 -4.562 6.574 1 95.31 117 GLY B CA 1
ATOM 2330 C C . GLY B 1 117 ? -14.727 -6.055 6.5 1 95.31 117 GLY B C 1
ATOM 2331 O O . GLY B 1 117 ? -14.414 -6.699 5.496 1 95.31 117 GLY B O 1
ATOM 2332 N N . ASN B 1 118 ? -15.336 -6.574 7.551 1 95.75 118 ASN B N 1
ATOM 2333 C CA . ASN B 1 118 ? -15.641 -8 7.617 1 95.75 118 ASN B CA 1
ATOM 2334 C C . ASN B 1 118 ? -16.641 -8.406 6.543 1 95.75 118 ASN B C 1
ATOM 2336 O O . ASN B 1 118 ? -16.641 -9.555 6.082 1 95.75 118 ASN B O 1
ATOM 2340 N N . GLU B 1 119 ? -17.453 -7.465 6.168 1 97.38 119 GLU B N 1
ATOM 2341 C CA . GLU B 1 119 ? -18.391 -7.766 5.094 1 97.38 119 GLU B CA 1
ATOM 2342 C C . GLU B 1 119 ? -17.656 -8.016 3.777 1 97.38 119 GLU B C 1
ATOM 2344 O O . GLU B 1 119 ? -18.094 -8.836 2.965 1 97.38 119 GLU B O 1
ATOM 2349 N N . ILE B 1 120 ? -16.594 -7.344 3.537 1 97.88 120 ILE B N 1
ATOM 2350 C CA . ILE B 1 120 ? -15.781 -7.555 2.342 1 97.88 120 ILE B CA 1
ATOM 2351 C C . ILE B 1 120 ? -15.086 -8.914 2.42 1 97.88 120 ILE B C 1
ATOM 2353 O O . ILE B 1 120 ? -15.062 -9.656 1.44 1 97.88 120 ILE B O 1
ATOM 2357 N N . VAL B 1 121 ? -14.562 -9.211 3.576 1 97.56 121 VAL B N 1
ATOM 2358 C CA . VAL B 1 121 ? -13.914 -10.5 3.801 1 97.56 121 VAL B CA 1
ATOM 2359 C C . VAL B 1 121 ? -14.906 -11.625 3.527 1 97.56 121 VAL B C 1
ATOM 2361 O O . VAL B 1 121 ? -14.586 -12.594 2.836 1 97.56 121 VAL B O 1
ATOM 2364 N N . ALA B 1 122 ? -16.125 -11.477 4.066 1 97.88 122 ALA B N 1
ATOM 2365 C CA . ALA B 1 122 ? -17.172 -12.484 3.875 1 97.88 122 ALA B CA 1
ATOM 2366 C C . ALA B 1 122 ? -17.484 -12.68 2.395 1 97.88 122 ALA B C 1
ATOM 2368 O O . ALA B 1 122 ? -17.672 -13.805 1.937 1 97.88 122 ALA B O 1
ATOM 2369 N N . LEU B 1 123 ? -17.547 -11.594 1.665 1 98.44 123 LEU B N 1
ATOM 2370 C CA . LEU B 1 123 ? -17.766 -11.664 0.225 1 98.44 123 LEU B CA 1
ATOM 2371 C C . LEU B 1 123 ? -16.656 -12.461 -0.459 1 98.44 123 LEU B C 1
ATOM 2373 O O . LEU B 1 123 ? -16.9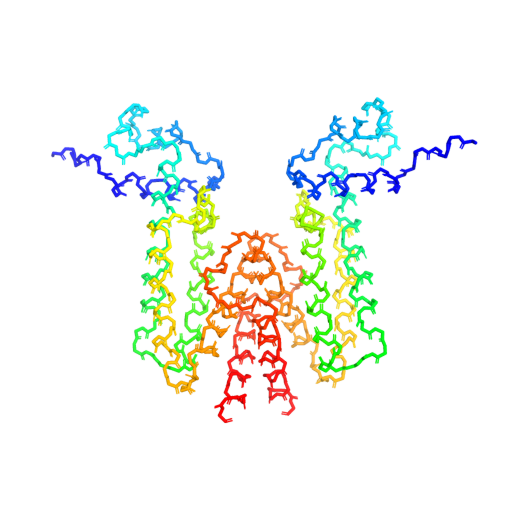38 -13.344 -1.273 1 98.44 123 LEU B O 1
ATOM 2377 N N . LEU B 1 124 ? -15.422 -12.195 -0.149 1 98.44 124 LEU B N 1
ATOM 2378 C CA . LEU B 1 124 ? -14.281 -12.859 -0.774 1 98.44 124 LEU B CA 1
ATOM 2379 C C . LEU B 1 124 ? -14.258 -14.344 -0.419 1 98.44 124 LEU B C 1
ATOM 2381 O O . LEU B 1 124 ? -13.922 -15.18 -1.26 1 98.44 124 LEU B O 1
ATOM 2385 N N . LEU B 1 125 ? -14.586 -14.648 0.846 1 97.88 125 LEU B N 1
ATOM 2386 C CA . LEU B 1 125 ? -14.625 -16.047 1.262 1 97.88 125 LEU B CA 1
ATOM 2387 C C . LEU B 1 125 ? -15.672 -16.828 0.472 1 97.88 125 LEU B C 1
ATOM 2389 O O . LEU B 1 125 ? -15.453 -17.984 0.108 1 97.88 125 LEU B O 1
ATOM 2393 N N . ARG B 1 126 ? -16.797 -16.156 0.208 1 97.94 126 ARG B N 1
ATOM 2394 C CA . ARG B 1 126 ? -17.828 -16.797 -0.611 1 97.94 126 ARG B CA 1
ATOM 2395 C C . ARG B 1 126 ? -17.328 -17.031 -2.031 1 97.94 126 ARG B C 1
ATOM 2397 O O . ARG B 1 126 ? -17.578 -18.078 -2.619 1 97.94 126 ARG B O 1
ATOM 2404 N N . VAL B 1 127 ? -16.625 -16.078 -2.576 1 98.12 127 VAL B N 1
ATOM 2405 C CA . VAL B 1 127 ? -16.109 -16.172 -3.936 1 98.12 127 VAL B CA 1
ATOM 2406 C C . VAL B 1 127 ? -15.047 -17.281 -4.008 1 98.12 127 VAL B C 1
ATOM 2408 O O . VAL B 1 127 ? -14.875 -17.906 -5.051 1 98.12 127 VAL B O 1
ATOM 2411 N N . LEU B 1 128 ? -14.383 -17.594 -2.914 1 98 128 LEU B N 1
ATOM 2412 C CA . LEU B 1 128 ? -13.297 -18.562 -2.861 1 98 128 LEU B CA 1
ATOM 2413 C C . LEU B 1 128 ? -13.844 -19.969 -2.65 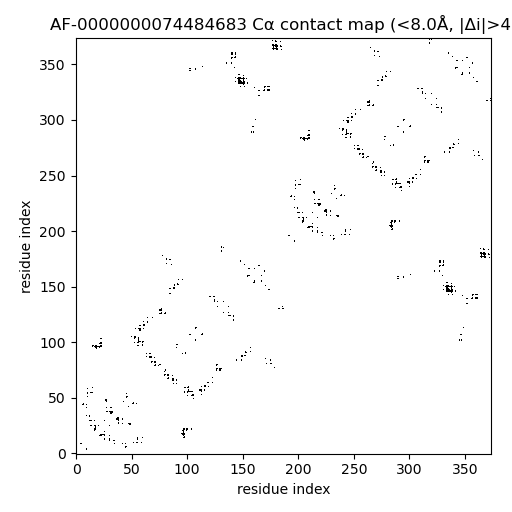1 98 128 LEU B C 1
ATOM 2415 O O . LEU B 1 128 ? -13.094 -20.953 -2.74 1 98 128 LEU B O 1
ATOM 2419 N N . GLU B 1 129 ? -15.148 -20.141 -2.381 1 96.5 129 GLU B N 1
ATOM 2420 C CA . GLU B 1 129 ? -15.75 -21.422 -2.039 1 96.5 129 GLU B CA 1
ATOM 2421 C C . GLU B 1 129 ? -15.445 -22.484 -3.104 1 96.5 129 GLU B C 1
ATOM 2423 O O . GLU B 1 129 ? -15.117 -23.625 -2.777 1 96.5 129 GLU B O 1
ATOM 2428 N N . PRO B 1 130 ? -15.469 -22.094 -4.391 1 94.56 130 PRO B N 1
ATOM 2429 C CA . PRO B 1 130 ? -15.203 -23.094 -5.422 1 94.56 130 PRO B CA 1
ATOM 2430 C C . PRO B 1 130 ? -13.789 -23.656 -5.344 1 94.56 130 PRO B C 1
ATOM 2432 O O . PRO B 1 130 ? -13.508 -24.719 -5.91 1 94.56 130 PRO B O 1
ATOM 2435 N N . TYR B 1 131 ? -12.891 -23.031 -4.688 1 95.12 131 TYR B N 1
ATOM 2436 C CA . TYR B 1 131 ? -11.516 -23.484 -4.586 1 95.12 131 TYR B CA 1
ATOM 2437 C C . TYR B 1 131 ? -11.359 -24.516 -3.482 1 95.12 131 TYR B C 1
ATOM 2439 O O . TYR B 1 131 ? -10.32 -25.172 -3.369 1 95.12 131 TYR B O 1
ATOM 2447 N N . ARG B 1 132 ? -12.32 -24.656 -2.578 1 95.31 132 ARG B N 1
ATOM 2448 C CA . ARG B 1 132 ? -12.391 -25.688 -1.544 1 95.31 132 ARG B CA 1
ATOM 2449 C C . ARG B 1 132 ? -11.18 -25.609 -0.618 1 95.31 132 ARG B C 1
ATOM 2451 O O . ARG B 1 132 ? -10.578 -26.641 -0.283 1 95.31 132 ARG B O 1
ATOM 2458 N N . LEU B 1 133 ? -10.805 -24.422 -0.336 1 96.25 133 LEU B N 1
ATOM 2459 C CA . LEU B 1 133 ? -9.742 -24.203 0.639 1 96.25 133 LEU B CA 1
ATOM 2460 C C . LEU B 1 133 ? -10.258 -24.406 2.061 1 96.25 133 LEU B C 1
ATOM 2462 O O . LEU B 1 133 ? -11.422 -24.125 2.35 1 96.25 133 LEU B O 1
ATOM 2466 N N . ASP B 1 134 ? -9.375 -24.984 2.889 1 95.69 134 ASP B N 1
ATOM 2467 C CA . ASP B 1 134 ? -9.766 -24.922 4.293 1 95.69 134 ASP B CA 1
ATOM 2468 C C . ASP B 1 134 ? -9.797 -23.469 4.785 1 95.69 134 ASP B C 1
ATOM 2470 O O . ASP B 1 134 ? -9.281 -22.578 4.117 1 95.69 134 ASP B O 1
ATOM 2474 N N . ARG B 1 135 ? -10.398 -23.219 5.926 1 94.62 135 ARG B N 1
ATOM 2475 C CA . ARG B 1 135 ? -10.695 -21.875 6.414 1 94.62 135 ARG B CA 1
ATOM 2476 C C . ARG B 1 135 ? -9.422 -21.047 6.562 1 94.62 135 ARG B C 1
ATOM 2478 O O . ARG B 1 135 ? -9.383 -19.875 6.152 1 94.62 135 ARG B O 1
ATOM 2485 N N . GLU B 1 136 ? -8.422 -21.562 7.141 1 95.88 136 GLU B N 1
ATOM 2486 C CA . GLU B 1 136 ? -7.172 -20.844 7.363 1 95.88 136 GLU B CA 1
ATOM 2487 C C . GLU B 1 136 ? -6.547 -20.406 6.039 1 95.88 136 GLU B C 1
ATOM 2489 O O . GLU B 1 136 ? -6.156 -19.25 5.883 1 95.88 136 GLU B O 1
ATOM 2494 N N . ASN B 1 137 ? -6.438 -21.328 5.07 1 96.5 137 ASN B N 1
ATOM 2495 C CA . ASN B 1 137 ? -5.879 -21.016 3.76 1 96.5 137 ASN B CA 1
ATOM 2496 C C . ASN B 1 137 ? -6.742 -20 3.014 1 96.5 137 ASN B C 1
ATOM 2498 O O . ASN B 1 137 ? -6.223 -19.156 2.281 1 96.5 137 ASN B O 1
ATOM 2502 N N . ALA B 1 138 ? -8.086 -20.156 3.205 1 97.25 138 ALA B N 1
ATOM 2503 C CA . ALA B 1 138 ? -8.984 -19.188 2.59 1 97.25 138 ALA B CA 1
ATOM 2504 C C . ALA B 1 138 ? -8.719 -17.781 3.127 1 97.25 138 ALA B C 1
ATOM 2506 O O . ALA B 1 138 ? -8.672 -16.812 2.361 1 97.25 138 ALA B O 1
ATOM 2507 N N . LEU B 1 139 ? -8.484 -17.672 4.434 1 97.56 139 LEU B N 1
ATOM 2508 C CA . LEU B 1 139 ? -8.242 -16.375 5.051 1 97.56 139 LEU B CA 1
ATOM 2509 C C . LEU B 1 139 ? -6.883 -15.828 4.633 1 97.56 139 LEU B C 1
ATOM 2511 O O . LEU B 1 139 ? -6.746 -14.625 4.383 1 97.56 139 LEU B O 1
ATOM 2515 N N . HIS B 1 140 ? -5.836 -16.656 4.504 1 98.06 140 HIS B N 1
ATOM 2516 C CA . HIS B 1 140 ? -4.551 -16.219 3.963 1 98.06 140 HIS B CA 1
ATOM 2517 C C . HIS B 1 140 ? -4.699 -15.727 2.531 1 98.06 140 HIS B C 1
ATOM 2519 O O . HIS B 1 140 ? -4.055 -14.75 2.139 1 98.06 140 HIS B O 1
ATOM 2525 N N . THR B 1 141 ? -5.543 -16.422 1.797 1 98.06 141 THR B N 1
ATOM 2526 C CA . THR B 1 141 ? -5.773 -16.047 0.408 1 98.06 141 THR B CA 1
ATOM 2527 C C . THR B 1 141 ? -6.473 -14.688 0.328 1 98.06 141 THR B C 1
ATOM 2529 O O . THR B 1 141 ? -6.129 -13.852 -0.515 1 98.06 141 THR B O 1
ATOM 2532 N N . VAL B 1 142 ? -7.418 -14.406 1.215 1 98.25 142 VAL B N 1
ATOM 2533 C CA . VAL B 1 142 ? -8.102 -13.125 1.264 1 98.25 142 VAL B CA 1
ATOM 2534 C C . VAL B 1 142 ? -7.098 -12.008 1.556 1 98.25 142 VAL B C 1
ATOM 2536 O O . VAL B 1 142 ? -7.066 -10.992 0.858 1 98.25 142 VAL B O 1
ATOM 2539 N N . ARG B 1 143 ? -6.227 -12.188 2.535 1 98.19 143 ARG B N 1
ATOM 2540 C CA . ARG B 1 143 ? -5.176 -11.227 2.85 1 98.19 143 ARG B CA 1
ATOM 2541 C C . ARG B 1 143 ? -4.238 -11.031 1.664 1 98.19 143 ARG B C 1
ATOM 2543 O O . ARG B 1 143 ? -3.824 -9.906 1.373 1 98.19 143 ARG B O 1
ATOM 2550 N N . GLY B 1 144 ? -3.912 -12.18 1.058 1 98.38 144 GLY B N 1
ATOM 2551 C CA . GLY B 1 144 ? -3.023 -12.125 -0.091 1 98.38 144 GLY B CA 1
ATOM 2552 C C . GLY B 1 144 ? -3.588 -11.32 -1.245 1 98.38 144 GLY B C 1
ATOM 2553 O O . GLY B 1 144 ? -2.91 -10.445 -1.787 1 98.38 144 GLY B O 1
ATOM 2554 N N . LEU B 1 145 ? -4.832 -11.586 -1.579 1 98.62 145 LEU B N 1
ATOM 2555 C CA . LEU B 1 145 ? -5.488 -10.859 -2.66 1 98.62 145 LEU B CA 1
ATOM 2556 C C . LEU B 1 145 ? -5.574 -9.375 -2.342 1 98.62 145 LEU B C 1
ATOM 2558 O O . LEU B 1 145 ? -5.309 -8.531 -3.205 1 98.62 145 LEU B O 1
ATOM 2562 N N . ARG B 1 146 ? -5.91 -9.047 -1.141 1 98.5 146 ARG B N 1
ATOM 2563 C CA . ARG B 1 146 ? -5.969 -7.637 -0.758 1 98.5 146 ARG B CA 1
ATOM 2564 C C . ARG B 1 146 ? -4.586 -6.992 -0.831 1 98.5 146 ARG B C 1
ATOM 2566 O O . ARG B 1 146 ? -4.453 -5.848 -1.27 1 98.5 146 ARG B O 1
ATOM 2573 N N . SER B 1 147 ? -3.539 -7.727 -0.353 1 98.75 147 SER B N 1
ATOM 2574 C CA . SER B 1 147 ? -2.18 -7.199 -0.415 1 98.75 147 SER B CA 1
ATOM 2575 C C . SER B 1 147 ? -1.78 -6.863 -1.848 1 98.75 147 SER B C 1
ATOM 2577 O O . SER B 1 147 ? -1.197 -5.809 -2.105 1 98.75 147 SER B O 1
ATOM 2579 N N . ILE B 1 148 ? -2.143 -7.695 -2.746 1 98.88 148 ILE B N 1
ATOM 2580 C CA . ILE B 1 148 ? -1.779 -7.555 -4.152 1 98.88 148 ILE B CA 1
ATOM 2581 C C . ILE B 1 148 ? -2.438 -6.305 -4.73 1 98.88 148 ILE B C 1
ATOM 2583 O O . ILE B 1 148 ? -1.752 -5.414 -5.238 1 98.88 148 ILE B O 1
ATOM 2587 N N . VAL B 1 149 ? -3.725 -6.191 -4.609 1 98.88 149 VAL B N 1
ATOM 2588 C CA . VAL B 1 149 ? -4.445 -5.125 -5.297 1 98.88 149 VAL B CA 1
ATOM 2589 C C . VAL B 1 149 ? -4.227 -3.801 -4.574 1 98.88 149 VAL B C 1
ATOM 2591 O O . VAL B 1 149 ? -4.148 -2.744 -5.207 1 98.88 149 VAL B O 1
ATOM 2594 N N . HIS B 1 150 ? -4.184 -3.861 -3.264 1 98.62 150 HIS B N 1
ATOM 2595 C CA . HIS B 1 150 ? -3.832 -2.656 -2.52 1 98.62 150 HIS B CA 1
ATOM 2596 C C . HIS B 1 150 ? -2.445 -2.154 -2.906 1 98.62 150 HIS B C 1
ATOM 2598 O O . HIS B 1 150 ? -2.264 -0.964 -3.172 1 98.62 150 HIS B O 1
ATOM 2604 N N . GLY B 1 151 ? -1.491 -3.08 -2.889 1 98.69 151 GLY B N 1
ATOM 2605 C CA . GLY B 1 151 ? -0.134 -2.703 -3.25 1 98.69 151 GLY B CA 1
ATOM 2606 C C . GLY B 1 151 ? -0.027 -2.133 -4.652 1 98.69 151 GLY B C 1
ATOM 2607 O O . GLY B 1 151 ? 0.58 -1.08 -4.855 1 98.69 151 GLY B O 1
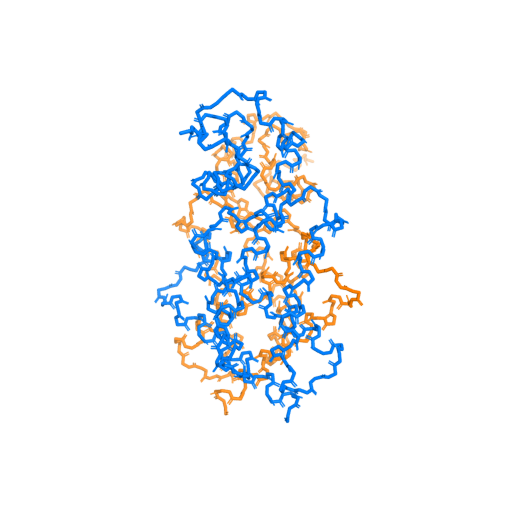ATOM 2608 N N . PHE B 1 152 ? -0.608 -2.764 -5.617 1 98.81 152 PHE B N 1
ATOM 2609 C CA . PHE B 1 152 ? -0.612 -2.305 -7 1 98.81 152 PHE B CA 1
ATOM 2610 C C . PHE B 1 152 ? -1.241 -0.92 -7.109 1 98.81 152 PHE B C 1
ATOM 2612 O O . PHE B 1 152 ? -0.646 -0.005 -7.684 1 98.81 152 PHE B O 1
ATOM 2619 N N . ALA B 1 153 ? -2.4 -0.775 -6.539 1 98.62 153 ALA B N 1
ATOM 2620 C CA . ALA B 1 153 ? -3.172 0.455 -6.699 1 98.62 153 ALA B CA 1
ATOM 2621 C C . ALA B 1 153 ? -2.467 1.636 -6.039 1 98.62 153 ALA B C 1
ATOM 2623 O O . ALA B 1 153 ? -2.445 2.74 -6.586 1 98.62 153 ALA B O 1
ATOM 2624 N N . THR B 1 154 ? -1.886 1.362 -4.871 1 97.06 154 THR B N 1
ATOM 2625 C CA . THR B 1 154 ? -1.266 2.469 -4.152 1 97.06 154 THR B CA 1
ATOM 2626 C C . THR B 1 154 ? 0.077 2.838 -4.781 1 97.06 154 THR B C 1
ATOM 2628 O O . THR B 1 154 ? 0.445 4.012 -4.828 1 97.06 154 THR B O 1
ATOM 2631 N N . LEU B 1 155 ? 0.826 1.872 -5.297 1 96.62 155 LEU B N 1
ATOM 2632 C CA . LEU B 1 155 ? 2.033 2.188 -6.055 1 96.62 155 LEU B CA 1
ATOM 2633 C C . LEU B 1 155 ? 1.692 2.975 -7.312 1 96.62 155 LEU B C 1
ATOM 2635 O O . LEU B 1 155 ? 2.344 3.975 -7.621 1 96.62 155 LEU B O 1
ATOM 2639 N N . GLU B 1 156 ? 0.655 2.549 -8.016 1 96.38 156 GLU B N 1
ATOM 2640 C CA . GLU B 1 156 ? 0.245 3.236 -9.234 1 96.38 156 GLU B CA 1
ATOM 2641 C C . GLU B 1 156 ? -0.152 4.68 -8.945 1 96.38 156 GLU B C 1
ATOM 2643 O O . GLU B 1 156 ? 0.257 5.598 -9.664 1 96.38 156 GLU B O 1
ATOM 2648 N N . LEU B 1 157 ? -0.906 4.852 -7.91 1 93.38 157 LEU B N 1
ATOM 2649 C CA . LEU B 1 157 ? -1.381 6.18 -7.531 1 93.38 157 LEU B CA 1
ATOM 2650 C C . LEU B 1 157 ? -0.21 7.113 -7.246 1 93.38 157 LEU B C 1
ATOM 2652 O O . LEU B 1 157 ? -0.27 8.305 -7.566 1 93.38 157 LEU B O 1
ATOM 2656 N N . LYS B 1 158 ? 0.827 6.598 -6.664 1 91.44 158 LYS B N 1
ATOM 2657 C CA . LYS B 1 158 ? 1.988 7.395 -6.277 1 91.44 158 LYS B CA 1
ATOM 2658 C C . LYS B 1 158 ? 3.021 7.441 -7.398 1 91.44 158 LYS B C 1
ATOM 2660 O O . LYS B 1 158 ? 4.176 7.812 -7.176 1 91.44 158 LYS B O 1
ATOM 2665 N N . LYS B 1 159 ? 2.656 6.922 -8.609 1 90.69 159 LYS B N 1
ATOM 2666 C CA . LYS B 1 159 ? 3.523 6.898 -9.789 1 90.69 159 LYS B CA 1
ATOM 2667 C C . LYS B 1 159 ? 4.77 6.059 -9.531 1 90.69 159 LYS B C 1
ATOM 2669 O O . LYS B 1 159 ? 5.871 6.426 -9.953 1 90.69 159 LYS B O 1
ATOM 2674 N N . GLY B 1 160 ? 4.535 4.988 -8.875 1 90.56 160 GLY B N 1
ATOM 2675 C CA . GLY B 1 160 ? 5.629 4.113 -8.477 1 90.56 160 GLY B CA 1
ATOM 2676 C C . GLY B 1 160 ? 6.035 3.137 -9.562 1 90.56 160 GLY B C 1
ATOM 2677 O O . GLY B 1 160 ? 7.023 2.416 -9.422 1 90.56 160 GLY B O 1
ATOM 2678 N N . PHE B 1 161 ? 5.23 3.146 -10.586 1 88.69 161 PHE B N 1
ATOM 2679 C CA . PHE B 1 161 ? 5.578 2.287 -11.711 1 88.69 161 PHE B CA 1
ATOM 2680 C C . PHE B 1 161 ? 6.328 3.074 -12.781 1 88.69 161 PHE B C 1
ATOM 2682 O O . PHE B 1 161 ? 5.719 3.82 -13.547 1 88.69 161 PHE B O 1
ATOM 2689 N N . ASN B 1 162 ? 7.578 3.109 -12.812 1 78.81 162 ASN B N 1
ATOM 2690 C CA . ASN B 1 162 ? 8.422 3.969 -13.633 1 78.81 162 ASN B CA 1
ATOM 2691 C C . ASN B 1 162 ? 8.828 3.283 -14.938 1 78.81 162 ASN B C 1
ATOM 2693 O O . ASN B 1 162 ? 9.664 3.795 -15.68 1 78.81 162 ASN B O 1
ATOM 2697 N N . MET B 1 163 ? 8.312 2.232 -15.219 1 82.19 163 MET B N 1
ATOM 2698 C CA . MET B 1 163 ? 8.656 1.521 -16.453 1 82.19 163 MET B CA 1
ATOM 2699 C C . MET B 1 163 ? 7.598 1.74 -17.516 1 82.19 163 MET B C 1
ATOM 2701 O O . MET B 1 163 ? 6.438 2.023 -17.203 1 82.19 163 MET B O 1
ATOM 2705 N N . ASN B 1 164 ? 8.039 1.767 -18.719 1 86.12 164 ASN B N 1
ATOM 2706 C CA . ASN B 1 164 ? 7.141 1.994 -19.844 1 86.12 164 ASN B CA 1
ATOM 2707 C C . ASN B 1 164 ? 6.344 0.738 -20.188 1 86.12 164 ASN B C 1
ATOM 2709 O O . ASN B 1 164 ? 6.516 0.168 -21.266 1 86.12 164 ASN B O 1
ATOM 2713 N N . LEU B 1 165 ? 5.539 0.268 -19.297 1 92.75 165 LEU B N 1
ATOM 2714 C CA . LEU B 1 165 ? 4.617 -0.85 -19.469 1 92.75 165 LEU B CA 1
ATOM 2715 C C . LEU B 1 165 ? 3.191 -0.435 -19.125 1 92.75 165 LEU B C 1
ATOM 2717 O O . LEU B 1 165 ? 2.979 0.427 -18.266 1 92.75 165 LEU B O 1
ATOM 2721 N N . ASP B 1 166 ? 2.281 -1.018 -19.812 1 96.56 166 ASP B N 1
ATOM 2722 C CA . ASP B 1 166 ? 0.867 -0.784 -19.547 1 96.56 166 ASP B CA 1
ATOM 2723 C C . ASP B 1 166 ? 0.48 -1.324 -18.172 1 96.56 166 ASP B C 1
ATOM 2725 O O . ASP B 1 166 ? 0.649 -2.514 -17.891 1 96.56 166 ASP B O 1
ATOM 2729 N N . THR B 1 167 ? -0.042 -0.471 -17.312 1 97.62 167 THR B N 1
ATOM 2730 C CA . THR B 1 167 ? -0.336 -0.868 -15.945 1 97.62 167 THR B CA 1
ATOM 2731 C C . THR B 1 167 ? -1.495 -1.859 -15.906 1 97.62 167 THR B C 1
ATOM 2733 O O . THR B 1 167 ? -1.541 -2.734 -15.039 1 97.62 167 THR B O 1
ATOM 2736 N N . ASP B 1 168 ? -2.455 -1.749 -16.875 1 98.19 168 ASP B N 1
ATOM 2737 C CA . ASP B 1 168 ? -3.541 -2.723 -16.906 1 98.19 168 ASP B CA 1
ATOM 2738 C C . ASP B 1 168 ? -3.018 -4.117 -17.25 1 98.19 168 ASP B C 1
ATOM 2740 O O . ASP B 1 168 ? -3.525 -5.117 -16.75 1 98.19 168 ASP B O 1
ATOM 2744 N N . GLU B 1 169 ? -2.041 -4.188 -18.094 1 98.19 169 GLU B N 1
ATOM 2745 C CA . GLU B 1 169 ? -1.422 -5.469 -18.422 1 98.19 169 GLU B CA 1
ATOM 2746 C C . GLU B 1 169 ? -0.663 -6.027 -17.219 1 98.19 169 GLU B C 1
ATOM 2748 O O . GLU B 1 169 ? -0.638 -7.242 -17 1 98.19 169 GLU B O 1
ATOM 2753 N N . THR B 1 170 ? -0.022 -5.168 -16.453 1 98.5 170 THR B N 1
ATOM 2754 C CA . THR B 1 170 ? 0.649 -5.609 -15.234 1 98.5 170 THR B CA 1
ATOM 2755 C C . THR B 1 170 ? -0.354 -6.195 -14.242 1 98.5 170 THR B C 1
ATOM 2757 O O . THR B 1 170 ? -0.118 -7.262 -13.672 1 98.5 170 THR B O 1
ATOM 2760 N N . LEU B 1 171 ? -1.476 -5.48 -14.109 1 98.75 171 LEU B N 1
ATOM 2761 C CA . LEU B 1 171 ? -2.496 -5.973 -13.188 1 98.75 171 LEU B CA 1
ATOM 2762 C C . LEU B 1 171 ? -2.984 -7.355 -13.609 1 98.75 171 LEU B C 1
ATOM 2764 O O . LEU B 1 171 ? -3.094 -8.258 -12.773 1 98.75 171 LEU B O 1
ATOM 2768 N N . LYS B 1 172 ? -3.299 -7.469 -14.859 1 98.44 172 LYS B N 1
ATOM 2769 C CA . LYS B 1 172 ? -3.727 -8.758 -15.383 1 98.44 172 LYS B CA 1
ATOM 2770 C C . LYS B 1 172 ? -2.672 -9.836 -15.125 1 98.44 172 LYS B C 1
ATOM 2772 O O . LYS B 1 172 ? -3.004 -10.953 -14.727 1 98.44 172 LYS B O 1
ATOM 2777 N N . HIS B 1 173 ? -1.416 -9.484 -15.383 1 97.94 173 HIS B N 1
ATOM 2778 C CA . HIS B 1 173 ? -0.303 -10.406 -15.195 1 97.94 173 HIS B CA 1
ATOM 2779 C C . HIS B 1 173 ? -0.204 -10.859 -13.742 1 97.94 173 HIS B C 1
ATOM 2781 O O . HIS B 1 173 ? -0.063 -12.055 -13.461 1 97.94 173 HIS B O 1
ATOM 2787 N N . ILE B 1 174 ? -0.301 -9.969 -12.812 1 98.69 174 ILE B N 1
ATOM 2788 C CA . ILE B 1 174 ? -0.175 -10.273 -11.391 1 98.69 174 ILE B CA 1
ATOM 2789 C C . ILE B 1 174 ? -1.312 -11.203 -10.961 1 98.69 174 ILE B C 1
ATOM 2791 O O . ILE B 1 174 ? -1.075 -12.234 -10.336 1 98.69 174 ILE B O 1
ATOM 2795 N N . LEU B 1 175 ? -2.549 -10.828 -11.32 1 98.69 175 LEU B N 1
ATOM 2796 C CA . LEU B 1 175 ? -3.721 -11.578 -10.891 1 98.69 175 LEU B CA 1
ATOM 2797 C C . LEU B 1 175 ? -3.723 -12.977 -11.5 1 98.69 175 LEU B C 1
ATOM 2799 O O . LEU B 1 175 ? -3.963 -13.961 -10.797 1 98.69 175 LEU B O 1
ATOM 2803 N N . SER B 1 176 ? -3.441 -13.055 -12.797 1 97.94 176 SER B N 1
ATOM 2804 C CA . SER B 1 176 ? -3.459 -14.359 -13.453 1 97.94 176 SER B CA 1
ATOM 2805 C C . SER B 1 176 ? -2.381 -15.273 -12.883 1 97.94 176 SER B C 1
ATOM 2807 O O . SER B 1 176 ? -2.602 -16.484 -12.719 1 97.94 176 SER B O 1
ATOM 2809 N N . THR B 1 177 ? -1.186 -14.719 -12.594 1 98 177 THR B N 1
ATOM 2810 C CA . THR B 1 177 ? -0.107 -15.508 -12.016 1 98 177 THR B CA 1
ATOM 2811 C C . THR B 1 177 ? -0.495 -16.016 -10.625 1 98 177 THR B C 1
ATOM 2813 O O . THR B 1 177 ? -0.315 -17.188 -10.312 1 98 177 THR B O 1
ATOM 2816 N N . TYR B 1 178 ? -1.041 -15.148 -9.75 1 98.38 178 TYR B N 1
ATOM 2817 C CA . TYR B 1 178 ? -1.451 -15.539 -8.406 1 98.38 178 TYR B CA 1
ATOM 2818 C C . TYR B 1 178 ? -2.533 -16.609 -8.461 1 98.38 178 TYR B C 1
ATOM 2820 O O . TYR B 1 178 ? -2.477 -17.594 -7.719 1 98.38 178 TYR B O 1
ATOM 2828 N N . LEU B 1 179 ? -3.529 -16.422 -9.352 1 97.44 179 LEU B N 1
ATOM 2829 C CA . LEU B 1 179 ? -4.641 -17.359 -9.469 1 97.44 179 LEU B CA 1
ATOM 2830 C C . LEU B 1 179 ? -4.168 -18.703 -9.992 1 97.44 179 LEU B C 1
ATOM 2832 O O . LEU B 1 179 ? -4.668 -19.75 -9.578 1 97.44 179 LEU B O 1
ATOM 2836 N N . ALA B 1 180 ? -3.186 -18.688 -10.938 1 96.62 180 ALA B N 1
ATOM 2837 C CA . ALA B 1 180 ? -2.594 -19.938 -11.398 1 96.62 180 ALA B CA 1
ATOM 2838 C C . ALA B 1 180 ? -1.942 -20.688 -10.242 1 96.62 180 ALA B C 1
ATOM 2840 O O . ALA B 1 180 ? -2.039 -21.922 -10.164 1 96.62 180 ALA B O 1
ATOM 2841 N N . GLY B 1 181 ? -1.282 -19.953 -9.359 1 96.75 181 GLY B N 1
ATOM 2842 C CA . GLY B 1 181 ? -0.689 -20.562 -8.188 1 96.75 181 GLY B CA 1
ATOM 2843 C C . GLY B 1 181 ? -1.719 -21.141 -7.227 1 96.75 181 GLY B C 1
ATOM 2844 O O . GLY B 1 181 ? -1.504 -22.188 -6.629 1 96.75 181 GLY B O 1
ATOM 2845 N N . LEU B 1 182 ? -2.797 -20.375 -7.07 1 95.38 182 LEU B N 1
ATOM 2846 C CA . LEU B 1 182 ? -3.871 -20.844 -6.195 1 95.38 182 LEU B CA 1
ATOM 2847 C C . LEU B 1 182 ? -4.43 -22.172 -6.676 1 95.38 182 LEU B C 1
ATOM 2849 O O . LEU B 1 182 ? -4.695 -23.062 -5.867 1 95.38 182 LEU B O 1
ATOM 2853 N N . ARG B 1 183 ? -4.535 -22.344 -7.945 1 91.56 183 ARG B N 1
ATOM 2854 C CA . ARG B 1 183 ? -5.059 -23.562 -8.539 1 91.56 183 ARG B CA 1
ATOM 2855 C C . ARG B 1 183 ? -4.066 -24.719 -8.391 1 91.56 183 ARG B C 1
ATOM 2857 O O . ARG B 1 183 ? -4.465 -25.859 -8.195 1 91.56 183 ARG B O 1
ATOM 2864 N N . THR B 1 184 ? -2.861 -24.391 -8.531 1 88.44 184 THR B N 1
ATOM 2865 C CA . THR B 1 184 ? -1.824 -25.422 -8.516 1 88.44 184 THR B CA 1
ATOM 2866 C C . THR B 1 184 ? -1.571 -25.922 -7.094 1 88.44 184 THR B C 1
ATOM 2868 O O . THR B 1 184 ? -1.355 -27.109 -6.875 1 88.44 184 THR B O 1
ATOM 2871 N N . LYS B 1 185 ? -1.631 -25.047 -6.113 1 82.25 185 LYS B N 1
ATOM 2872 C CA . LYS B 1 185 ? -1.278 -25.391 -4.738 1 82.25 185 LYS B CA 1
ATOM 2873 C C . LYS B 1 185 ? -2.418 -26.141 -4.051 1 82.25 185 LYS B C 1
ATOM 2875 O O . LYS B 1 185 ? -2.182 -26.938 -3.139 1 82.25 185 LYS B O 1
ATOM 2880 N N . PHE B 1 186 ? -3.568 -25.938 -4.457 1 73.69 186 PHE B N 1
ATOM 2881 C CA . PHE B 1 186 ? -4.672 -26.484 -3.684 1 73.69 186 PHE B CA 1
ATOM 2882 C C . PHE B 1 186 ? -5.555 -27.375 -4.559 1 73.69 186 PHE B C 1
ATOM 2884 O O . PHE B 1 186 ? -6.57 -27.891 -4.094 1 73.69 186 PHE B O 1
ATOM 2891 N N . HIS B 1 187 ? -5.305 -27.531 -5.828 1 67.06 187 HIS B N 1
ATOM 2892 C CA . HIS B 1 187 ? -5.891 -28.594 -6.637 1 67.06 187 HIS B CA 1
ATOM 2893 C C . HIS B 1 187 ? -4.82 -29.531 -7.172 1 67.06 187 HIS B C 1
ATOM 2895 O O . HIS B 1 187 ? -3.703 -29.109 -7.469 1 67.06 187 HIS B O 1
#

Solvent-accessible surface area (backbone atoms only — not comparable to full-atom values): 19620 Å² total; per-residue (Å²): 124,80,78,69,89,44,58,66,57,51,45,52,52,47,37,52,47,9,44,74,66,30,46,88,65,61,45,58,62,61,46,18,57,74,69,68,50,61,53,75,64,48,58,80,64,28,69,54,64,68,36,40,45,41,52,40,15,32,50,32,32,46,52,50,37,52,50,34,56,61,48,26,66,97,49,57,51,68,62,18,53,48,32,30,45,54,41,51,34,50,47,37,74,73,26,50,12,30,48,47,25,58,69,59,37,89,53,81,76,37,65,66,47,45,52,35,49,46,53,41,52,53,51,51,55,59,56,44,52,82,61,67,56,57,70,68,60,42,51,34,47,50,53,34,53,50,13,32,38,50,14,42,38,54,35,53,74,64,56,63,66,84,60,98,62,63,64,69,58,32,50,50,50,39,49,52,26,34,52,46,5,51,48,58,76,66,94,124,82,78,70,89,43,58,65,57,52,45,52,52,46,38,52,47,10,46,75,66,30,45,89,65,62,42,59,62,62,45,18,56,76,69,70,51,60,53,74,64,48,59,80,64,30,69,54,63,70,36,40,44,43,51,40,15,32,51,33,33,46,51,49,37,52,50,34,54,60,47,26,65,96,47,57,52,68,62,18,53,47,33,30,46,53,40,51,33,49,46,38,74,73,27,49,12,30,49,47,25,58,68,58,37,88,52,79,77,36,64,68,49,45,52,34,49,46,52,42,51,51,51,51,54,59,55,43,51,82,62,68,58,56,70,69,60,45,51,34,46,51,52,34,54,49,14,32,38,51,13,41,37,53,35,52,72,64,56,63,65,84,59,101,63,61,64,70,57,32,51,50,50,38,49,53,27,34,51,47,5,50,47,57,76,65,93

Secondary structure (DSSP, 8-state):
------HHHHHHHHHHHHHHH-GGG--HHHHHHHHTS-HHHHTTTSSHHHHHHHHHHHHHHHHHHHHHHHHTTT--HHHHHHHHHHHHHHHHHH-HHHHHHTT--S-TT-HHHHHHHHHHHHHHHHHTGGG---HHHHHHHHHHHHHHHHHHHHHHHTT---SSS-HHHHHHHHHHHHHHHHHHHH-/------HHHHHHHHHHHHHHH-GGG--HHHHHHHHTS-HHHHTTTSSHHHHHHHHHHHHHHHHHHHHHHHHTTT--HHHHHHHHHHHHHHHHHH-HHHHHHTT--S-TT-HHHHHHHHHHHHHHHHHTGGG---HHHHHHHHHHHHHHHHHHHHHHHTT---SSS-HHHHHHHHHHHHHHHHHHHH-

Sequence (374 aa):
MRQGLDKMSVLKAAAELADQEGFEQLSLASLAKKLQIRTPSLYNHVHGLPGLKKELACYALRKLKETLAEAVIGKSGDEALHSIGVAYVSFVRQHPGLYEATMGAPDPLDSDIQAAGNEIVALLLRVLEPYRLDRENALHTVRGLRSIVHGFATLELKKGFNMNLDTDETLKHILSTYLAGLRTKFHMRQGLDKMSVLKAAAELADQEGFEQLSLASLAKKLQIRTPSLYNHVHGLPGLKKELACYALRKLKETLAEAVIGKSGDEALHSIGVAYVSFVRQHPGLYEATMGAPDPLDSDIQAAGNEIVALLLRVLEPYRLDRENALHTVRGLRSIVHGFATLELKKGFNMNLDTDETLKHILSTYLAGLRTKFH

InterPro domains:
  IPR001647 DNA-binding HTH domain, TetR-type [PF00440] (11-45)
  IPR009057 Homedomain-like superfamily [SSF46689] (9-70)
  IPR025996 HTH-type transcriptional regulator MT1864/Rv1816-like, C-terminal domain [PF13305] (81-177)
  IPR036271 Tetracyclin repressor-like, C-terminal domain superfamily [SSF48498] (75-182)

Radius of gyration: 22.2 Å; Cα contact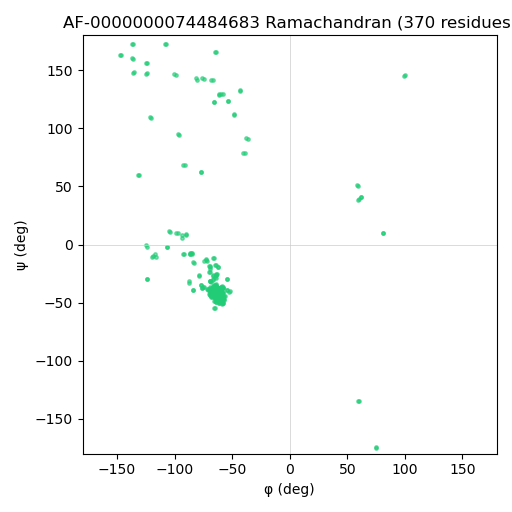s (8 Å, |Δi|>4): 467; chains: 2; bounding box: 78×55×40 Å

Organism: Parageobacillus thermoglucosidasius (NCBI:txid1426)